Protein AF-A0A257W6X6-F1 (afdb_monomer)

Sequence (204 aa):
MTLDVINVPIEVETFIGLANNLVDVPLMMTFFILFATSARQKNWMKRLTLVYIVFEIVVLLIMQKLDRDTIAVTYGPGLAMVIFFGLTFFIHRIKIANTYHKAYGKAILISALVFAYGCFSFIYVIHFLLQIKAPEETFLIYNLVSILYNATLSIGIIIENKRIRKLEEVFTTRRELSEVFSEDRNGIKKAAPKKETAEYWRYN

Mean predicted aligned error: 10.52 Å

Nearest PDB structures (foldseek):
  8oyy-assembly2_B  TM=4.062E-01  e=6.653E+00  synthetic construct

Solvent-accessible surface area (backbone atoms only — not comparable to full-atom values): 11378 Å² total; per-residue (Å²): 143,73,74,85,82,60,91,69,57,68,70,55,55,52,49,52,56,46,53,51,60,67,45,49,49,50,50,49,46,52,55,50,45,79,73,44,88,44,73,68,51,33,55,49,43,52,49,50,34,51,54,48,54,52,49,48,53,50,51,54,66,71,62,74,54,98,44,72,65,52,51,50,67,51,46,49,62,42,52,52,49,53,47,55,52,31,50,56,50,32,57,56,36,44,51,46,23,68,76,66,75,42,64,55,20,61,30,44,35,36,49,30,47,40,52,40,52,49,52,50,47,51,50,46,43,42,49,70,73,66,57,54,89,53,65,70,64,52,52,51,52,51,51,53,46,48,53,55,30,53,53,44,34,53,53,15,50,53,49,36,50,57,51,50,52,55,49,51,52,52,52,51,53,52,49,54,51,52,51,56,56,51,50,52,57,52,49,54,63,69,68,52,74,83,83,87,76,87,76,84,82,84,81,132

Radius of gyration: 28.06 Å; Cα contacts (8 Å, |Δi|>4): 113; chains: 1; bounding box: 90×39×76 Å

Foldseek 3Di:
DPCPPDVDPPVVVLVVVVVCLLVVLLVLLQVLLVLDPDPVSNVVSVVVSVVLNVVLVVLCVVVVDSDPVSSLVNNVVSLVVSLVSLVVSLVVQVVCCVPVVDLVLSNLLSVLSNQLSVQVVVLSCVCPVVVDPPVVVSVVSNVVSVVVSVVSNVVSVVVVVVVVVVVVVVVVVVVVVVVVVVVVVVVVVVPPPDDPPPPDPPDD

Structure (mmCIF, N/CA/C/O backbone):
data_AF-A0A257W6X6-F1
#
_entry.id   AF-A0A257W6X6-F1
#
loop_
_atom_site.group_PDB
_atom_site.id
_atom_site.type_symbol
_atom_site.label_atom_id
_atom_site.label_alt_id
_atom_site.label_comp_id
_atom_site.label_asym_id
_atom_site.label_entity_id
_atom_site.label_seq_id
_atom_site.pdbx_PDB_ins_code
_atom_site.Cartn_x
_atom_site.Cartn_y
_atom_site.Cartn_z
_atom_site.occupancy
_atom_site.B_iso_or_equiv
_atom_site.auth_seq_id
_atom_site.auth_comp_id
_atom_site.auth_asym_id
_atom_site.auth_atom_id
_atom_site.pdbx_PDB_model_num
ATOM 1 N N . MET A 1 1 ? 21.441 16.959 -9.506 1.00 37.22 1 MET A N 1
ATOM 2 C CA . MET A 1 1 ? 22.753 17.340 -8.914 1.00 37.22 1 MET A CA 1
ATOM 3 C C . MET A 1 1 ? 22.960 16.804 -7.481 1.00 37.22 1 MET A C 1
ATOM 5 O O . MET A 1 1 ? 23.260 17.568 -6.575 1.00 37.22 1 MET A O 1
ATOM 9 N N . THR A 1 2 ? 22.850 15.492 -7.252 1.00 40.31 2 THR A N 1
ATOM 10 C CA . THR A 1 2 ? 23.273 14.834 -5.986 1.00 40.31 2 THR A CA 1
ATOM 11 C C . THR A 1 2 ? 24.061 13.539 -6.229 1.00 40.31 2 THR A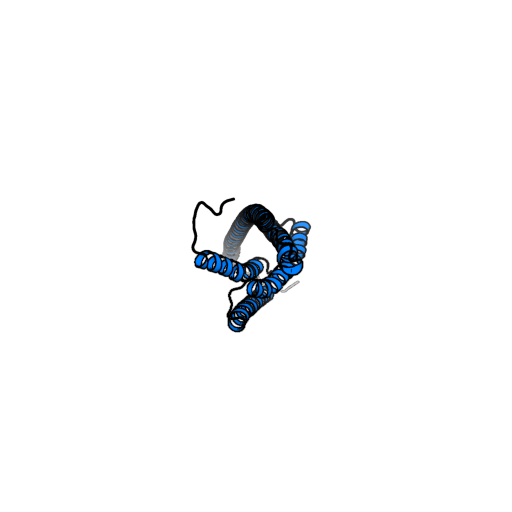 C 1
ATOM 13 O O . THR A 1 2 ? 24.396 12.840 -5.279 1.00 40.31 2 THR A O 1
ATOM 16 N N . LEU A 1 3 ? 24.389 13.231 -7.490 1.00 45.97 3 LEU A N 1
ATOM 17 C CA . LEU A 1 3 ? 25.060 11.988 -7.888 1.00 45.97 3 LEU A CA 1
ATOM 18 C C . LEU A 1 3 ? 26.573 11.964 -7.582 1.00 45.97 3 LEU A C 1
ATOM 20 O O . LEU A 1 3 ? 27.173 10.903 -7.664 1.00 45.97 3 LEU A O 1
ATOM 24 N N . ASP A 1 4 ? 27.179 13.083 -7.165 1.00 48.78 4 ASP A N 1
ATOM 25 C CA . ASP A 1 4 ? 28.643 13.177 -7.000 1.00 48.78 4 ASP A CA 1
ATOM 26 C C . ASP A 1 4 ? 29.160 12.982 -5.564 1.00 48.78 4 ASP A C 1
ATOM 28 O O . ASP A 1 4 ? 30.366 13.034 -5.336 1.00 48.78 4 ASP A O 1
ATOM 32 N N . VAL A 1 5 ? 28.294 12.763 -4.565 1.00 58.25 5 VAL A N 1
ATOM 33 C CA . VAL A 1 5 ? 28.755 12.663 -3.160 1.00 58.25 5 VAL A CA 1
ATOM 34 C C . VAL A 1 5 ? 29.020 11.216 -2.733 1.00 58.25 5 VAL A C 1
ATOM 36 O O . VAL A 1 5 ? 29.821 10.976 -1.832 1.00 58.25 5 VAL A O 1
ATOM 39 N N . ILE A 1 6 ? 28.390 10.233 -3.386 1.00 58.12 6 ILE A N 1
ATOM 40 C CA . ILE A 1 6 ? 28.571 8.810 -3.081 1.00 58.12 6 ILE A CA 1
ATOM 41 C C . ILE A 1 6 ? 28.554 8.036 -4.400 1.00 58.12 6 ILE A C 1
ATOM 43 O O . ILE A 1 6 ? 27.495 7.832 -4.986 1.00 58.12 6 ILE A O 1
ATOM 47 N N . ASN A 1 7 ? 29.726 7.600 -4.865 1.00 62.06 7 ASN A N 1
ATOM 48 C CA . ASN A 1 7 ? 29.837 6.719 -6.025 1.00 62.06 7 ASN A CA 1
ATOM 49 C C . ASN A 1 7 ? 29.394 5.305 -5.613 1.00 62.06 7 ASN A C 1
ATOM 51 O O . ASN A 1 7 ? 30.199 4.485 -5.167 1.00 62.06 7 ASN A O 1
ATOM 55 N N . VAL A 1 8 ? 28.085 5.064 -5.646 1.00 68.06 8 VAL A N 1
ATOM 56 C CA . VAL A 1 8 ? 27.497 3.756 -5.356 1.00 68.06 8 VAL A CA 1
ATOM 57 C C . VAL A 1 8 ? 27.698 2.868 -6.588 1.00 68.06 8 VAL A C 1
ATOM 59 O O . VAL A 1 8 ? 27.389 3.304 -7.696 1.00 68.06 8 VAL A O 1
ATOM 62 N N . PRO A 1 9 ? 28.202 1.629 -6.442 1.00 78.12 9 PRO A N 1
ATOM 63 C CA . PRO A 1 9 ? 28.303 0.710 -7.570 1.00 78.12 9 PRO A CA 1
ATOM 64 C C . PRO A 1 9 ? 26.940 0.534 -8.254 1.00 78.12 9 PRO A C 1
ATOM 66 O O . PRO A 1 9 ? 25.935 0.321 -7.575 1.00 78.12 9 PRO A O 1
ATOM 69 N N . ILE A 1 10 ? 26.910 0.564 -9.589 1.00 72.81 10 ILE A N 1
ATOM 70 C CA . ILE A 1 10 ? 25.683 0.436 -10.404 1.00 72.81 10 ILE A CA 1
ATOM 71 C C . ILE A 1 10 ? 24.881 -0.820 -10.020 1.00 72.81 10 ILE A C 1
ATOM 73 O O . ILE A 1 10 ? 23.653 -0.802 -9.982 1.00 72.81 10 ILE A O 1
ATOM 77 N N . GLU A 1 11 ? 25.571 -1.904 -9.660 1.00 75.25 11 GLU A N 1
ATOM 78 C CA . GLU A 1 11 ? 24.962 -3.149 -9.176 1.00 75.25 11 GLU A CA 1
ATOM 79 C C . GLU A 1 11 ? 24.120 -2.941 -7.906 1.00 75.25 11 GLU A C 1
ATOM 81 O O . GLU A 1 11 ? 23.022 -3.485 -7.787 1.00 75.25 11 GLU A O 1
ATOM 86 N N . VAL A 1 12 ? 24.603 -2.111 -6.978 1.00 76.25 12 VAL A N 1
ATOM 87 C CA . VAL A 1 12 ? 23.923 -1.797 -5.715 1.00 76.25 12 VAL A CA 1
ATOM 88 C C . VAL A 1 12 ? 22.712 -0.901 -5.964 1.00 76.25 12 VAL A C 1
ATOM 90 O O . VAL A 1 12 ? 21.647 -1.156 -5.404 1.00 76.25 12 VAL A O 1
ATOM 93 N N . GLU A 1 13 ? 22.834 0.105 -6.832 1.00 70.81 13 GLU A N 1
ATOM 94 C CA . GLU A 1 13 ? 21.707 0.966 -7.218 1.00 70.81 13 GLU A CA 1
ATOM 95 C C . GLU A 1 13 ? 20.586 0.152 -7.881 1.00 70.81 13 GLU A C 1
ATOM 97 O O . GLU A 1 13 ? 19.416 0.265 -7.507 1.00 70.81 13 GLU A O 1
ATOM 102 N N . THR A 1 14 ? 20.956 -0.743 -8.799 1.00 69.62 14 THR A N 1
ATOM 103 C CA . THR A 1 14 ? 20.008 -1.605 -9.516 1.00 69.62 14 THR A CA 1
ATOM 104 C C . THR A 1 14 ? 19.319 -2.584 -8.562 1.00 69.62 14 THR A C 1
ATOM 106 O O . THR A 1 14 ? 18.102 -2.770 -8.628 1.00 69.62 14 THR A O 1
ATOM 109 N N . PHE A 1 15 ? 20.068 -3.177 -7.626 1.00 77.19 15 PHE A N 1
ATOM 110 C CA . PHE A 1 15 ? 19.516 -4.092 -6.628 1.00 77.19 15 PHE A CA 1
ATOM 111 C C . PHE A 1 15 ? 18.556 -3.394 -5.655 1.00 77.19 15 PHE A C 1
ATOM 113 O O . PHE A 1 15 ? 17.460 -3.900 -5.412 1.00 77.19 15 PHE A O 1
ATOM 120 N N . ILE A 1 16 ? 18.923 -2.222 -5.123 1.00 77.00 16 ILE A N 1
ATOM 121 C CA . ILE A 1 16 ? 18.067 -1.448 -4.208 1.00 77.00 16 ILE A CA 1
ATOM 122 C C . ILE A 1 16 ? 16.801 -0.972 -4.926 1.00 77.00 16 ILE A C 1
ATOM 124 O O . ILE A 1 16 ? 15.702 -1.086 -4.378 1.00 77.00 16 ILE A O 1
ATOM 128 N N . GLY A 1 17 ? 16.934 -0.476 -6.159 1.00 71.25 17 GLY A N 1
ATOM 129 C CA . GLY A 1 17 ? 15.799 -0.073 -6.986 1.00 71.25 17 GLY A CA 1
ATOM 130 C C . GLY A 1 17 ? 14.830 -1.229 -7.238 1.00 71.25 17 GLY A C 1
ATOM 131 O O . GLY A 1 17 ? 13.617 -1.056 -7.115 1.00 71.25 17 GLY A O 1
ATOM 132 N N . LEU A 1 18 ? 15.348 -2.428 -7.519 1.00 70.75 18 LEU A N 1
ATOM 133 C CA . LEU A 1 18 ? 14.523 -3.624 -7.673 1.00 70.75 18 LEU A CA 1
ATOM 134 C C . LEU A 1 18 ? 13.828 -4.008 -6.368 1.00 70.75 18 LEU A C 1
ATOM 136 O O . LEU A 1 18 ? 12.614 -4.189 -6.362 1.00 70.75 18 LEU A O 1
ATOM 140 N N . ALA A 1 19 ? 14.588 -4.146 -5.281 1.00 77.94 19 ALA A N 1
ATOM 141 C CA . ALA A 1 19 ? 14.058 -4.588 -3.999 1.00 77.94 19 ALA A CA 1
ATOM 142 C C . ALA A 1 19 ? 12.927 -3.668 -3.526 1.00 77.94 19 ALA A C 1
ATOM 144 O O . ALA A 1 19 ? 11.884 -4.154 -3.096 1.00 77.94 19 ALA A O 1
ATOM 145 N N . ASN A 1 20 ? 13.092 -2.353 -3.689 1.00 82.19 20 ASN A N 1
ATOM 146 C CA . ASN A 1 20 ? 12.044 -1.392 -3.372 1.00 82.19 20 ASN A CA 1
ATOM 147 C C . ASN A 1 20 ? 10.796 -1.597 -4.237 1.00 82.19 20 ASN A C 1
ATOM 149 O O . ASN A 1 20 ? 9.706 -1.699 -3.688 1.00 82.19 20 ASN A O 1
ATOM 153 N N . ASN A 1 21 ? 10.936 -1.716 -5.560 1.00 79.69 21 ASN A N 1
ATOM 154 C CA . ASN A 1 21 ? 9.782 -1.884 -6.450 1.00 79.69 21 ASN A CA 1
ATOM 155 C C . ASN A 1 21 ? 9.049 -3.218 -6.238 1.00 79.69 21 ASN A C 1
ATOM 157 O O . ASN A 1 21 ? 7.821 -3.249 -6.266 1.00 79.69 21 ASN A O 1
ATOM 161 N N . LEU A 1 22 ? 9.796 -4.300 -6.001 1.00 82.19 22 LEU A N 1
ATOM 162 C CA . LEU A 1 22 ? 9.254 -5.641 -5.787 1.00 82.19 22 LEU A CA 1
ATOM 163 C C . LEU A 1 22 ? 8.537 -5.754 -4.438 1.00 82.19 22 LEU A C 1
ATOM 165 O O . LEU A 1 22 ? 7.544 -6.453 -4.309 1.00 82.19 22 LEU A O 1
ATOM 169 N N . VAL A 1 23 ? 9.031 -5.069 -3.405 1.00 88.56 23 VAL A N 1
ATOM 170 C CA . VAL A 1 23 ? 8.426 -5.124 -2.067 1.00 88.56 23 VAL A CA 1
ATOM 171 C C . VAL A 1 23 ? 7.276 -4.125 -1.912 1.00 88.56 23 VAL A C 1
ATOM 173 O O . VAL A 1 23 ? 6.360 -4.396 -1.134 1.00 88.56 23 VAL A O 1
ATOM 176 N N . ASP A 1 24 ? 7.270 -3.014 -2.654 1.00 87.75 24 ASP A N 1
ATOM 177 C CA . ASP A 1 24 ? 6.293 -1.928 -2.490 1.00 87.75 24 ASP A CA 1
ATOM 178 C C . ASP A 1 24 ? 4.838 -2.401 -2.643 1.00 87.75 24 ASP A C 1
ATOM 180 O O . ASP A 1 24 ? 4.014 -2.243 -1.734 1.00 87.75 24 ASP A O 1
ATOM 184 N N . VAL A 1 25 ? 4.512 -3.059 -3.759 1.00 89.94 25 VAL A N 1
ATOM 185 C CA . VAL A 1 25 ? 3.135 -3.502 -4.026 1.00 89.94 25 VAL A CA 1
ATOM 186 C C . VAL A 1 25 ? 2.669 -4.584 -3.036 1.00 89.94 25 VAL A C 1
ATOM 188 O O . VAL A 1 25 ? 1.581 -4.428 -2.464 1.00 89.94 25 VAL A O 1
ATOM 191 N N . PRO A 1 26 ? 3.436 -5.660 -2.755 1.00 91.94 26 PRO A N 1
ATOM 192 C CA . PRO A 1 26 ? 3.064 -6.633 -1.727 1.00 91.94 26 PRO A CA 1
ATOM 193 C C . PRO A 1 26 ? 2.885 -6.011 -0.340 1.00 91.94 26 PRO A C 1
ATOM 195 O O . PRO A 1 26 ? 1.953 -6.376 0.394 1.00 91.94 26 PRO A O 1
ATOM 198 N N . LEU A 1 27 ? 3.743 -5.052 0.020 1.00 92.06 27 LEU A N 1
ATOM 199 C CA . LEU A 1 27 ? 3.651 -4.331 1.282 1.00 92.06 27 LEU A CA 1
ATOM 200 C C . LEU A 1 27 ? 2.347 -3.531 1.349 1.00 92.06 27 LEU A C 1
ATOM 202 O O . LEU A 1 27 ? 1.638 -3.621 2.355 1.00 92.06 27 LEU A O 1
ATOM 206 N N . MET A 1 28 ? 1.953 -2.847 0.272 1.00 91.81 28 MET A N 1
ATOM 207 C CA . MET A 1 28 ? 0.679 -2.127 0.246 1.00 91.81 28 MET A CA 1
ATOM 208 C C . MET A 1 28 ? -0.547 -3.010 0.251 1.00 91.81 28 MET A C 1
ATOM 210 O O . MET A 1 28 ? -1.508 -2.739 0.975 1.00 91.81 28 MET A O 1
ATOM 214 N N . MET A 1 29 ? -0.520 -4.100 -0.502 1.00 91.19 29 MET A N 1
ATOM 215 C CA . MET A 1 29 ? -1.601 -5.078 -0.476 1.00 91.19 29 MET A CA 1
ATOM 216 C C . MET A 1 29 ? -1.781 -5.651 0.936 1.00 91.19 29 MET A C 1
ATOM 218 O O . MET A 1 29 ? -2.908 -5.842 1.401 1.00 91.19 29 MET A O 1
ATOM 222 N N . THR A 1 30 ? -0.677 -5.844 1.662 1.00 91.75 30 THR A N 1
ATOM 223 C CA . THR A 1 30 ? -0.696 -6.224 3.079 1.00 91.75 30 THR A CA 1
ATOM 224 C C . THR A 1 30 ? -1.240 -5.100 3.959 1.00 91.75 30 THR A C 1
ATOM 226 O O . THR A 1 30 ? -2.085 -5.352 4.822 1.00 91.75 30 THR A O 1
ATOM 229 N N . PHE A 1 31 ? -0.840 -3.852 3.722 1.00 91.50 31 PHE A N 1
ATOM 230 C CA . PHE A 1 31 ? -1.356 -2.692 4.445 1.00 91.50 31 PHE A CA 1
ATOM 231 C C . PHE A 1 31 ? -2.878 -2.546 4.281 1.00 91.50 31 PHE A C 1
ATOM 233 O O . PHE A 1 31 ? -3.583 -2.249 5.251 1.00 91.50 31 PHE A O 1
ATOM 240 N N . PHE A 1 32 ? -3.434 -2.880 3.110 1.00 91.38 32 PHE A N 1
ATOM 241 C CA . PHE A 1 32 ? -4.881 -2.853 2.893 1.00 91.38 32 PHE A CA 1
ATOM 242 C C . PHE A 1 32 ? -5.678 -3.806 3.795 1.00 91.38 32 PHE A C 1
ATOM 244 O O . PHE A 1 32 ? -6.851 -3.553 4.094 1.00 91.38 32 PHE A O 1
ATOM 251 N N . ILE A 1 33 ? -5.048 -4.859 4.322 1.00 91.12 33 ILE A N 1
ATOM 252 C CA . ILE A 1 33 ? -5.672 -5.785 5.278 1.00 91.12 33 ILE A CA 1
ATOM 253 C C . ILE A 1 33 ? -6.118 -5.044 6.554 1.00 91.12 33 ILE A C 1
ATOM 255 O O . ILE A 1 33 ? -7.130 -5.422 7.155 1.00 91.12 33 ILE A O 1
ATOM 259 N N . LEU A 1 34 ? -5.449 -3.948 6.941 1.00 86.38 34 LEU A N 1
ATOM 260 C CA . LEU A 1 34 ? -5.837 -3.105 8.084 1.00 86.38 34 LEU A CA 1
ATOM 261 C C . LEU A 1 34 ? -7.214 -2.441 7.899 1.00 86.38 34 LEU A C 1
ATOM 263 O O . LEU A 1 34 ? -7.902 -2.116 8.882 1.00 86.38 34 LEU A O 1
ATOM 267 N N . PHE A 1 35 ? -7.651 -2.270 6.650 1.00 87.31 35 PHE A N 1
ATOM 268 C CA . PHE A 1 35 ? -8.943 -1.683 6.298 1.00 87.31 35 PHE A CA 1
ATOM 269 C C . PHE A 1 35 ? -10.024 -2.722 6.010 1.00 87.31 35 PHE A C 1
ATOM 271 O O . PHE A 1 35 ? -11.183 -2.335 5.855 1.00 87.31 35 PHE A O 1
ATOM 278 N N . ALA A 1 36 ? -9.716 -4.016 6.012 1.00 86.19 36 ALA A N 1
ATOM 279 C CA . ALA A 1 36 ? -10.730 -5.052 5.859 1.00 86.19 36 ALA A CA 1
ATOM 280 C C . ALA A 1 36 ? -11.655 -5.112 7.092 1.00 86.19 36 ALA A C 1
ATOM 282 O O . ALA A 1 36 ? -11.198 -5.106 8.240 1.00 86.19 36 ALA A O 1
ATOM 283 N N . THR A 1 37 ? -12.971 -5.162 6.865 1.00 82.62 37 THR A N 1
ATOM 284 C CA . THR A 1 37 ? -13.991 -5.181 7.934 1.00 82.62 37 THR A CA 1
ATOM 285 C C . THR A 1 37 ? -14.364 -6.591 8.381 1.00 82.62 37 THR A C 1
ATOM 287 O O . THR A 1 37 ? -14.792 -6.768 9.517 1.00 82.62 37 THR A O 1
ATOM 290 N N . SER A 1 38 ? -14.174 -7.600 7.526 1.00 88.06 38 SER A N 1
ATOM 291 C CA . SER A 1 38 ? -14.557 -8.991 7.795 1.00 88.06 38 SER A CA 1
ATOM 292 C C . SER A 1 38 ? -13.377 -9.961 7.682 1.00 88.06 38 SER A C 1
ATOM 294 O O . SER A 1 38 ? -12.422 -9.727 6.937 1.00 88.06 38 SER A O 1
ATOM 296 N N . ALA A 1 39 ? -13.456 -11.094 8.389 1.00 89.00 39 ALA A N 1
ATOM 297 C CA . ALA A 1 39 ? -12.460 -12.166 8.295 1.00 89.00 39 ALA A CA 1
ATOM 298 C C . ALA A 1 39 ? -12.361 -12.737 6.868 1.00 89.00 39 ALA A C 1
ATOM 300 O O . ALA A 1 39 ? -11.264 -12.992 6.371 1.00 89.00 39 ALA A O 1
ATOM 301 N N . ARG A 1 40 ? -13.502 -12.850 6.170 1.00 90.88 40 ARG A N 1
ATOM 302 C CA . ARG A 1 40 ? -13.555 -13.264 4.762 1.00 90.88 40 ARG A CA 1
ATOM 303 C C . ARG A 1 40 ? -12.763 -12.314 3.866 1.00 90.88 40 ARG A C 1
ATOM 305 O O . ARG A 1 40 ? -11.955 -12.778 3.068 1.00 90.88 40 ARG A O 1
ATOM 312 N N . GLN A 1 41 ? -12.959 -11.004 4.021 1.00 89.19 41 GLN A N 1
ATOM 313 C CA . GLN A 1 41 ? -12.235 -9.997 3.245 1.00 89.19 41 GLN A CA 1
ATOM 314 C C . GLN A 1 41 ? -10.735 -10.010 3.558 1.00 89.19 41 GLN A C 1
ATOM 316 O O . GLN A 1 41 ? -9.931 -9.963 2.635 1.00 89.19 41 GLN A O 1
ATOM 321 N N . LYS A 1 42 ? -10.344 -10.165 4.831 1.00 92.12 42 LYS A N 1
ATOM 322 C CA . LYS A 1 42 ? -8.931 -10.321 5.222 1.00 92.12 42 LYS A CA 1
ATOM 323 C C . LYS A 1 42 ? -8.279 -11.523 4.540 1.00 92.12 42 LYS A C 1
ATOM 325 O O . LYS A 1 42 ? -7.212 -11.387 3.954 1.00 92.12 42 LYS A O 1
ATOM 330 N N . ASN A 1 43 ? -8.923 -12.688 4.587 1.00 92.50 43 ASN A N 1
ATOM 331 C CA . ASN A 1 43 ? -8.391 -13.910 3.979 1.00 92.50 43 ASN A CA 1
ATOM 332 C C . ASN A 1 43 ? -8.363 -13.836 2.449 1.00 92.50 43 ASN A C 1
ATOM 334 O O . ASN A 1 43 ? -7.489 -14.419 1.813 1.00 92.50 43 ASN A O 1
ATOM 338 N N . TRP A 1 44 ? -9.314 -13.129 1.844 1.00 92.50 44 TRP A N 1
ATOM 339 C CA . TRP A 1 44 ? -9.299 -12.873 0.411 1.00 92.50 44 TRP A CA 1
ATOM 340 C C . TRP A 1 44 ? -8.145 -11.945 0.007 1.00 92.50 44 TRP A C 1
ATOM 342 O O . TRP A 1 44 ? -7.381 -12.317 -0.875 1.00 92.50 44 TRP A O 1
ATOM 352 N N . MET A 1 45 ? -7.933 -10.833 0.721 1.00 92.94 45 MET A N 1
ATOM 353 C CA . MET A 1 45 ? -6.788 -9.939 0.495 1.00 92.94 45 MET A CA 1
ATOM 354 C C . MET A 1 45 ? -5.448 -10.664 0.667 1.00 92.94 45 MET A C 1
ATOM 356 O O . MET A 1 45 ? -4.595 -10.553 -0.199 1.00 92.94 45 MET A O 1
ATOM 360 N N . LYS A 1 46 ? -5.284 -11.487 1.715 1.00 94.06 46 LYS A N 1
ATOM 361 C CA . LYS A 1 46 ? -4.068 -12.303 1.908 1.00 94.06 46 LYS A CA 1
ATOM 362 C C . LYS A 1 46 ? -3.778 -13.222 0.721 1.00 94.06 46 LYS A C 1
ATOM 364 O O . LYS A 1 46 ? -2.631 -13.341 0.305 1.00 94.06 46 LYS A O 1
ATOM 369 N N . ARG A 1 47 ? -4.814 -13.877 0.183 1.00 94.25 47 ARG A N 1
ATOM 370 C CA . ARG A 1 47 ? -4.673 -14.736 -1.000 1.00 94.25 47 ARG A CA 1
ATOM 371 C C . ARG A 1 47 ? -4.298 -13.927 -2.235 1.00 94.25 47 ARG A C 1
ATOM 373 O O . ARG A 1 47 ? -3.434 -14.373 -2.973 1.00 94.25 47 ARG A O 1
ATOM 380 N N . LEU A 1 48 ? -4.891 -12.749 -2.430 1.00 93.44 48 LEU A N 1
ATOM 381 C CA . LEU A 1 48 ? -4.511 -11.855 -3.525 1.00 93.44 48 LEU A CA 1
ATOM 382 C C . LEU A 1 48 ? -3.056 -11.401 -3.420 1.00 93.44 48 LEU A C 1
ATOM 384 O O . LEU A 1 48 ? -2.338 -11.489 -4.408 1.00 93.44 48 LEU A O 1
ATOM 388 N N . THR A 1 49 ? -2.603 -10.986 -2.234 1.00 93.88 49 THR A N 1
ATOM 389 C CA . THR A 1 49 ? -1.196 -10.632 -2.004 1.00 93.88 49 THR A CA 1
ATOM 390 C C . THR A 1 49 ? -0.274 -11.798 -2.354 1.00 93.88 49 THR A C 1
ATOM 392 O O . THR A 1 49 ? 0.715 -11.605 -3.048 1.00 93.88 49 THR A O 1
ATOM 395 N N . LEU A 1 50 ? -0.612 -13.019 -1.926 1.00 94.88 50 LEU A N 1
ATOM 396 C CA . LEU A 1 50 ? 0.190 -14.206 -2.223 1.00 94.88 50 LEU A CA 1
ATOM 397 C C . LEU A 1 50 ? 0.224 -14.523 -3.722 1.00 94.88 50 LEU A C 1
ATOM 399 O O . LEU A 1 50 ? 1.294 -14.790 -4.258 1.00 94.88 50 LEU A O 1
ATOM 403 N N . VAL A 1 51 ? -0.923 -14.469 -4.404 1.00 95.00 51 VAL A N 1
ATOM 404 C CA . VAL A 1 51 ? -1.002 -14.664 -5.861 1.00 95.00 51 VAL A CA 1
ATOM 405 C C . VAL A 1 51 ? -0.153 -13.627 -6.590 1.00 95.00 51 VAL A C 1
ATOM 407 O O . VAL A 1 51 ? 0.542 -13.976 -7.539 1.00 95.00 51 VAL A O 1
ATOM 410 N N . TYR A 1 52 ? -0.169 -12.378 -6.127 1.00 93.88 52 TYR A N 1
ATOM 411 C CA . TYR A 1 52 ? 0.637 -11.320 -6.714 1.00 93.88 52 TYR A CA 1
ATOM 412 C C . TYR A 1 52 ? 2.141 -11.551 -6.516 1.00 93.88 52 TYR A C 1
ATOM 414 O O . TYR A 1 52 ? 2.879 -11.505 -7.488 1.00 93.88 52 TYR A O 1
ATOM 422 N N . ILE A 1 53 ? 2.589 -11.917 -5.310 1.00 93.69 53 ILE A N 1
ATOM 423 C CA . ILE A 1 53 ? 4.000 -12.269 -5.059 1.00 93.69 53 ILE A CA 1
ATOM 424 C C . ILE A 1 53 ? 4.453 -13.415 -5.978 1.00 93.69 53 ILE A C 1
ATOM 426 O O . ILE A 1 53 ? 5.535 -13.365 -6.558 1.00 93.69 53 ILE A O 1
ATOM 430 N N . VAL A 1 54 ? 3.620 -14.450 -6.142 1.00 94.19 54 VAL A N 1
ATOM 431 C CA . VAL A 1 54 ? 3.920 -15.560 -7.061 1.00 94.19 54 VAL A CA 1
ATOM 432 C C . VAL A 1 54 ? 4.018 -15.064 -8.504 1.00 94.19 54 VAL A C 1
ATOM 434 O O . VAL A 1 54 ? 4.929 -15.472 -9.219 1.00 94.19 54 VAL A O 1
ATOM 437 N N . PHE A 1 55 ? 3.121 -14.170 -8.928 1.00 93.38 55 PHE A N 1
ATOM 438 C CA . PHE A 1 55 ? 3.185 -13.539 -10.244 1.00 93.38 55 PHE A CA 1
ATOM 439 C C . PHE A 1 55 ? 4.512 -12.796 -10.459 1.00 93.38 55 PHE A C 1
ATOM 441 O O . PHE A 1 55 ? 5.155 -13.022 -11.482 1.00 93.38 55 PHE A O 1
ATOM 448 N N . GLU A 1 56 ? 4.969 -11.988 -9.498 1.00 90.44 56 GLU A N 1
ATOM 449 C CA . GLU A 1 56 ? 6.238 -11.261 -9.633 1.00 90.44 56 GLU A CA 1
ATOM 450 C C . GLU A 1 56 ? 7.433 -12.216 -9.762 1.00 90.44 56 GLU A C 1
ATOM 452 O O . GLU A 1 56 ? 8.278 -12.042 -10.639 1.00 90.44 56 GLU A O 1
ATOM 457 N N . ILE A 1 57 ? 7.473 -13.278 -8.949 1.00 90.12 57 ILE A N 1
ATOM 458 C CA . ILE A 1 57 ? 8.522 -14.306 -9.028 1.00 90.12 57 ILE A CA 1
ATOM 459 C C . ILE A 1 57 ? 8.521 -14.975 -10.408 1.00 90.12 57 ILE A C 1
ATOM 461 O O . ILE A 1 57 ? 9.580 -15.157 -11.005 1.00 90.12 57 ILE A O 1
ATOM 465 N N . VAL A 1 58 ? 7.347 -15.324 -10.940 1.00 91.88 58 VAL A N 1
ATOM 466 C CA . VAL A 1 58 ? 7.225 -15.947 -12.266 1.00 91.88 58 VAL A CA 1
ATOM 467 C C . VAL A 1 58 ? 7.730 -15.011 -13.367 1.00 91.88 58 VAL A C 1
ATOM 469 O O . VAL A 1 58 ? 8.476 -15.458 -14.237 1.00 91.88 58 VAL A O 1
ATOM 472 N N . VAL A 1 59 ? 7.389 -13.720 -13.321 1.00 89.69 59 VAL A N 1
ATOM 473 C CA . VAL A 1 59 ? 7.873 -12.731 -14.300 1.00 89.69 59 VAL A CA 1
ATOM 474 C C . VAL A 1 59 ? 9.397 -12.602 -14.243 1.00 89.69 59 VAL A C 1
ATOM 476 O O . VAL A 1 59 ? 10.048 -12.646 -15.289 1.00 89.69 59 VAL A O 1
ATOM 479 N N . LEU A 1 60 ? 9.980 -12.529 -13.043 1.00 86.62 60 LEU A N 1
ATOM 480 C CA . LEU A 1 60 ? 11.435 -12.468 -12.866 1.00 86.62 60 LEU A CA 1
ATOM 481 C C . LEU A 1 60 ? 12.143 -13.713 -13.424 1.00 86.62 60 LEU A C 1
ATOM 483 O O . LEU A 1 60 ? 13.175 -13.588 -14.086 1.00 86.62 60 LEU A O 1
ATOM 487 N N . LEU A 1 61 ? 11.576 -14.904 -13.210 1.00 87.56 61 LEU A N 1
ATOM 488 C CA . LEU A 1 61 ? 12.128 -16.161 -13.725 1.00 87.56 61 LEU A CA 1
ATOM 489 C C . LEU A 1 61 ? 12.050 -16.266 -15.255 1.00 87.56 61 LEU A C 1
ATOM 491 O O . LEU A 1 61 ? 12.959 -16.823 -15.869 1.00 87.56 61 LEU A O 1
ATOM 495 N N . ILE A 1 62 ? 10.983 -15.744 -15.870 1.00 88.56 62 ILE A N 1
ATOM 496 C CA . ILE A 1 62 ? 10.786 -15.792 -17.327 1.00 88.56 62 ILE A CA 1
ATOM 497 C C . ILE A 1 62 ? 11.673 -14.774 -18.038 1.00 88.56 62 ILE A C 1
ATOM 499 O O . ILE A 1 62 ? 12.308 -15.110 -19.035 1.00 88.56 62 ILE A O 1
ATOM 503 N N . MET A 1 63 ? 11.710 -13.527 -17.562 1.00 83.25 63 MET A N 1
ATOM 504 C CA . MET A 1 63 ? 12.402 -12.465 -18.294 1.00 83.25 63 MET A CA 1
ATOM 505 C C . MET A 1 63 ? 13.924 -12.549 -18.155 1.00 83.25 63 MET A C 1
ATOM 507 O O . MET A 1 63 ? 14.619 -12.029 -19.024 1.00 83.25 63 MET A O 1
ATOM 511 N N . GLN A 1 64 ? 14.445 -13.203 -17.101 1.00 75.44 64 GLN A N 1
ATOM 512 C CA . GLN A 1 64 ? 15.879 -13.449 -16.828 1.00 75.44 64 GLN A CA 1
ATOM 513 C C . GLN A 1 64 ? 16.791 -12.208 -16.889 1.00 75.44 64 GLN A C 1
ATOM 515 O O . GLN A 1 64 ? 18.013 -12.312 -16.791 1.00 75.44 64 GLN A O 1
ATOM 520 N N . LYS A 1 65 ? 16.201 -11.023 -17.041 1.00 70.94 65 LYS A N 1
ATOM 521 C CA . LYS A 1 65 ? 16.856 -9.734 -17.180 1.00 70.94 65 LYS A CA 1
ATOM 522 C C . LYS A 1 65 ? 16.226 -8.767 -16.206 1.00 70.94 65 LYS A C 1
ATOM 524 O O . LYS A 1 65 ? 15.003 -8.632 -16.123 1.00 70.94 65 LYS A O 1
ATOM 529 N N . LEU A 1 66 ? 17.101 -8.082 -15.492 1.00 67.69 66 LEU A N 1
ATOM 530 C CA . LEU A 1 66 ? 16.746 -7.066 -14.525 1.00 67.69 66 LEU A CA 1
ATOM 531 C C . LEU A 1 66 ? 16.783 -5.696 -15.208 1.00 67.69 66 LEU A C 1
ATOM 533 O O . LEU A 1 66 ? 17.690 -4.903 -14.989 1.00 67.69 66 LEU A O 1
ATOM 537 N N . ASP A 1 67 ? 15.833 -5.476 -16.117 1.00 73.81 67 ASP A N 1
ATOM 538 C CA . ASP A 1 67 ? 15.784 -4.280 -16.959 1.00 73.81 67 ASP A CA 1
ATOM 539 C C . ASP A 1 67 ? 14.499 -3.472 -16.714 1.00 73.81 67 ASP A C 1
ATOM 541 O O . ASP A 1 67 ? 13.546 -3.934 -16.071 1.00 73.81 67 ASP A O 1
ATOM 545 N N . ARG A 1 68 ? 14.463 -2.252 -17.250 1.00 72.56 68 ARG A N 1
ATOM 546 C CA . ARG A 1 68 ? 13.345 -1.305 -17.165 1.00 72.56 68 ARG A CA 1
ATOM 547 C C . ARG A 1 68 ? 12.020 -1.923 -17.613 1.00 72.56 68 ARG A C 1
ATOM 549 O O . ARG A 1 68 ? 10.988 -1.637 -17.009 1.00 72.56 68 ARG A O 1
ATOM 556 N N . ASP A 1 69 ? 12.057 -2.793 -18.617 1.00 79.19 69 ASP A N 1
ATOM 557 C CA . ASP A 1 69 ? 10.872 -3.469 -19.151 1.00 79.19 69 ASP A CA 1
ATOM 558 C C . ASP A 1 69 ? 10.289 -4.477 -18.151 1.00 79.19 69 ASP A C 1
ATOM 560 O O . ASP A 1 69 ? 9.076 -4.513 -17.943 1.00 79.19 69 ASP A O 1
ATOM 564 N N . THR A 1 70 ? 11.141 -5.232 -17.452 1.00 81.5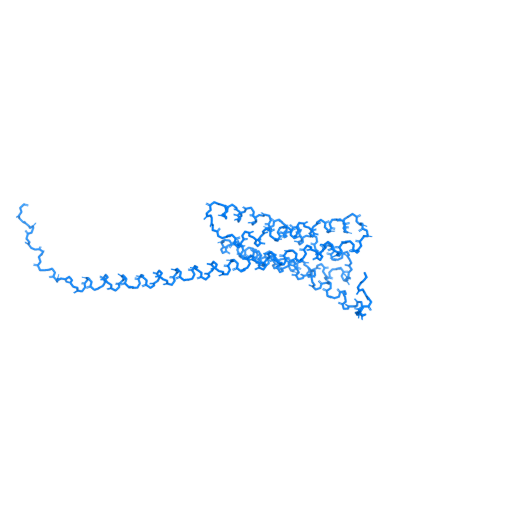6 70 THR A N 1
ATOM 565 C CA . THR A 1 70 ? 10.722 -6.178 -16.406 1.00 81.56 70 THR A CA 1
ATOM 566 C C . THR A 1 70 ? 10.056 -5.445 -15.241 1.00 81.56 70 THR A C 1
ATOM 568 O O . THR A 1 70 ? 9.012 -5.875 -14.740 1.00 81.56 70 THR A O 1
ATOM 571 N N . ILE A 1 71 ? 10.614 -4.296 -14.840 1.00 78.81 71 ILE A N 1
ATOM 572 C CA . ILE A 1 71 ? 10.018 -3.426 -13.816 1.00 78.81 71 ILE A CA 1
ATOM 573 C C . ILE A 1 71 ? 8.666 -2.890 -14.296 1.00 78.81 71 ILE A C 1
ATOM 575 O O . ILE A 1 71 ? 7.693 -2.947 -13.549 1.00 78.81 71 ILE A O 1
ATOM 579 N N . ALA A 1 72 ? 8.567 -2.424 -15.543 1.00 83.25 72 ALA A N 1
ATOM 580 C CA . ALA A 1 72 ? 7.323 -1.890 -16.092 1.00 83.25 72 ALA A CA 1
ATOM 581 C C . ALA A 1 72 ? 6.195 -2.935 -16.112 1.00 83.25 72 ALA A C 1
ATOM 583 O O . ALA A 1 72 ? 5.070 -2.628 -15.705 1.00 83.25 72 ALA A O 1
ATOM 584 N N . VAL A 1 73 ? 6.507 -4.162 -16.546 1.00 86.62 73 VAL A N 1
ATOM 585 C CA . VAL A 1 73 ? 5.573 -5.298 -16.640 1.00 86.62 73 VAL A CA 1
ATOM 586 C C . VAL A 1 73 ? 5.095 -5.754 -15.264 1.00 86.62 73 VAL A C 1
ATOM 588 O O . VAL A 1 73 ? 3.936 -6.133 -15.114 1.00 86.62 73 VAL A O 1
ATOM 591 N N . THR A 1 74 ? 5.966 -5.700 -14.258 1.00 86.69 74 THR A N 1
ATOM 592 C CA . THR A 1 74 ? 5.645 -6.139 -12.895 1.00 86.69 74 THR A CA 1
ATOM 593 C C . THR A 1 74 ? 4.873 -5.055 -12.140 1.00 86.69 74 THR A C 1
ATOM 595 O O . THR A 1 74 ? 3.793 -5.307 -11.607 1.00 86.69 74 THR A O 1
ATOM 598 N N . TYR A 1 75 ? 5.377 -3.818 -12.165 1.00 86.62 75 TYR A N 1
ATOM 599 C CA . TYR A 1 75 ? 4.833 -2.701 -11.394 1.00 86.62 75 TYR A CA 1
ATOM 600 C C . TYR A 1 75 ? 3.475 -2.219 -11.917 1.00 86.62 75 TYR A C 1
ATOM 602 O O . TYR A 1 75 ? 2.616 -1.850 -11.124 1.00 86.62 75 TYR A O 1
ATOM 610 N N . GLY A 1 76 ? 3.235 -2.256 -13.233 1.00 88.50 76 GLY A N 1
ATOM 611 C CA . GLY A 1 76 ? 1.987 -1.772 -13.839 1.00 88.50 76 GLY A CA 1
ATOM 612 C C . GLY A 1 76 ? 0.719 -2.456 -13.299 1.00 88.50 76 GLY A C 1
ATOM 613 O O . GLY A 1 76 ? -0.161 -1.774 -12.764 1.00 88.50 76 GLY A O 1
ATOM 614 N N . PRO A 1 77 ? 0.603 -3.795 -13.387 1.00 91.44 77 PRO A N 1
ATOM 615 C CA . PRO A 1 77 ? -0.518 -4.538 -12.812 1.00 91.44 77 PRO A CA 1
ATOM 616 C C . PRO A 1 77 ? -0.648 -4.344 -11.297 1.00 91.44 77 PRO A C 1
ATOM 618 O O . PRO A 1 77 ? -1.761 -4.195 -10.785 1.00 91.44 77 PRO A O 1
ATOM 621 N N . GLY A 1 78 ? 0.479 -4.314 -10.581 1.00 91.44 78 GLY A N 1
ATOM 622 C CA . GLY A 1 78 ? 0.512 -4.073 -9.142 1.00 91.44 78 GLY A CA 1
ATOM 623 C C . GLY A 1 78 ? -0.074 -2.718 -8.757 1.00 91.44 78 GLY A C 1
ATOM 624 O O . GLY A 1 78 ? -0.973 -2.631 -7.918 1.00 91.44 78 GLY A O 1
ATOM 625 N N . LEU A 1 79 ? 0.361 -1.669 -9.447 1.00 91.88 79 LEU A N 1
ATOM 626 C CA . LEU A 1 79 ? -0.111 -0.301 -9.284 1.00 91.88 79 LEU A CA 1
ATOM 627 C C . LEU A 1 79 ? -1.616 -0.177 -9.564 1.00 91.88 79 LEU A C 1
ATOM 629 O O . LEU A 1 79 ? -2.351 0.431 -8.781 1.00 91.88 79 LEU A O 1
ATOM 633 N N . ALA A 1 80 ? -2.096 -0.820 -10.633 1.00 92.38 80 ALA A N 1
ATOM 634 C CA . ALA A 1 80 ? -3.517 -0.862 -10.966 1.00 92.38 80 ALA A CA 1
ATOM 635 C C . ALA A 1 80 ? -4.350 -1.524 -9.854 1.00 92.38 80 ALA A C 1
ATOM 637 O O . ALA A 1 80 ? -5.405 -1.006 -9.476 1.00 92.38 80 ALA A O 1
ATOM 638 N N . MET A 1 81 ? -3.866 -2.630 -9.279 1.00 92.69 81 MET A N 1
ATOM 639 C CA . MET A 1 81 ? -4.516 -3.270 -8.133 1.00 92.69 81 MET A CA 1
ATOM 640 C C . MET A 1 81 ? -4.529 -2.366 -6.902 1.00 92.69 81 MET A C 1
ATOM 642 O O . MET A 1 81 ? -5.575 -2.239 -6.258 1.00 92.69 81 MET A O 1
ATOM 646 N N . VAL A 1 82 ? -3.408 -1.709 -6.587 1.00 94.12 82 VAL A N 1
ATOM 647 C CA . VAL A 1 82 ? -3.319 -0.818 -5.424 1.00 94.12 82 VAL A CA 1
ATOM 648 C C . VAL A 1 82 ? -4.300 0.342 -5.548 1.00 94.12 82 VAL A C 1
ATOM 650 O O . VAL A 1 82 ? -5.021 0.627 -4.592 1.00 94.12 82 VAL A O 1
ATOM 653 N N . ILE A 1 83 ? -4.412 0.961 -6.726 1.00 94.44 83 ILE A N 1
ATOM 654 C CA . ILE A 1 83 ? -5.412 2.004 -6.980 1.00 94.44 83 ILE A CA 1
ATOM 655 C C . ILE A 1 83 ? -6.832 1.462 -6.849 1.00 94.44 83 ILE A C 1
ATOM 657 O O . ILE A 1 83 ? -7.656 2.071 -6.165 1.00 94.44 83 ILE A O 1
ATOM 661 N N . PHE A 1 84 ? -7.135 0.331 -7.485 1.00 94.44 84 PHE A N 1
ATOM 662 C CA . PHE A 1 84 ? -8.486 -0.225 -7.489 1.00 94.44 84 PHE A CA 1
ATOM 663 C C . PHE A 1 84 ? -8.981 -0.524 -6.067 1.00 94.44 84 PHE A C 1
ATOM 665 O O . PHE A 1 84 ? -10.073 -0.099 -5.662 1.00 94.44 84 PHE A O 1
ATOM 672 N N . PHE A 1 85 ? -8.158 -1.207 -5.269 1.00 93.44 85 PHE A N 1
ATOM 673 C CA . PHE A 1 85 ? -8.479 -1.485 -3.872 1.00 93.44 85 PHE A CA 1
ATOM 674 C C . PHE A 1 85 ? -8.451 -0.223 -3.019 1.00 93.44 85 PHE A C 1
ATOM 676 O O . PHE A 1 85 ? -9.362 -0.027 -2.211 1.00 93.44 85 PHE A O 1
ATOM 683 N N . GLY A 1 86 ? -7.469 0.652 -3.233 1.00 93.88 86 GLY A N 1
ATOM 684 C CA . GLY A 1 86 ? -7.341 1.935 -2.555 1.00 93.88 86 GLY A CA 1
ATOM 685 C C . GLY A 1 86 ? -8.613 2.769 -2.671 1.00 93.88 86 GLY A C 1
ATOM 686 O O . GLY A 1 86 ? -9.189 3.143 -1.651 1.00 93.88 86 GLY A O 1
ATOM 687 N N . LEU A 1 87 ? -9.114 2.976 -3.891 1.00 95.00 87 LEU A N 1
ATOM 688 C CA . LEU A 1 87 ? -10.350 3.717 -4.162 1.00 95.00 87 LEU A CA 1
ATOM 689 C C . LEU A 1 87 ? -11.575 3.051 -3.530 1.00 95.00 87 LEU A C 1
ATOM 691 O O . LEU A 1 87 ? -12.391 3.719 -2.892 1.00 95.00 87 LEU A O 1
ATOM 695 N N . THR A 1 88 ? -11.688 1.727 -3.650 1.00 93.12 88 THR A N 1
ATOM 696 C CA . THR A 1 88 ? -12.811 0.974 -3.073 1.00 93.12 88 THR A CA 1
ATOM 697 C C . THR A 1 88 ? -12.859 1.128 -1.549 1.00 93.12 88 THR A C 1
ATOM 699 O O . THR A 1 88 ? -13.911 1.420 -0.968 1.00 93.12 88 THR A O 1
ATOM 702 N N . PHE A 1 89 ? -11.714 0.977 -0.880 1.00 92.88 89 PHE A N 1
ATOM 703 C CA . PHE A 1 89 ? -11.609 1.176 0.563 1.00 92.88 89 PHE A CA 1
ATOM 704 C C . PHE A 1 89 ? -11.805 2.637 0.957 1.00 92.88 89 PHE A C 1
ATOM 706 O O . PHE A 1 89 ? -12.462 2.900 1.964 1.00 92.88 89 PHE A O 1
ATOM 713 N N . PHE A 1 90 ? -11.287 3.577 0.173 1.00 93.94 90 PHE A N 1
ATOM 714 C CA . PHE A 1 90 ? -11.416 5.010 0.406 1.00 93.94 90 PHE A CA 1
ATOM 715 C C . PHE A 1 90 ? -12.879 5.442 0.443 1.00 93.94 90 PHE A C 1
ATOM 717 O O . PHE A 1 90 ? -13.320 6.002 1.448 1.00 93.94 90 PHE A O 1
ATOM 724 N N . ILE A 1 91 ? -13.664 5.085 -0.578 1.00 92.69 91 ILE A N 1
ATOM 725 C CA . ILE A 1 91 ? -15.097 5.407 -0.651 1.00 92.69 91 ILE A CA 1
ATOM 726 C C . ILE A 1 91 ? -15.830 4.844 0.571 1.00 92.69 91 ILE A C 1
ATOM 728 O O . ILE A 1 91 ? -16.580 5.553 1.248 1.00 92.69 91 ILE A O 1
ATOM 732 N N . HIS A 1 92 ? -15.581 3.574 0.897 1.00 90.75 92 HIS A N 1
ATOM 733 C CA . HIS A 1 92 ? -16.216 2.926 2.039 1.00 90.75 92 HIS A CA 1
ATOM 734 C C . HIS A 1 92 ? -15.848 3.599 3.372 1.00 90.75 92 HIS A C 1
ATOM 736 O O . HIS A 1 92 ? -16.709 3.818 4.228 1.00 90.75 92 HIS A O 1
ATOM 742 N N . ARG A 1 93 ? -14.572 3.948 3.564 1.00 89.56 93 ARG A N 1
ATOM 743 C CA . ARG A 1 93 ? -14.065 4.513 4.820 1.00 89.56 93 ARG A CA 1
ATOM 744 C C . ARG A 1 93 ? -14.435 5.974 5.008 1.00 89.56 93 ARG A C 1
ATOM 746 O O . ARG A 1 93 ? -14.793 6.328 6.128 1.00 89.56 93 ARG A O 1
ATOM 753 N N . ILE A 1 94 ? -14.438 6.783 3.953 1.00 90.19 94 ILE A N 1
ATOM 754 C CA . ILE A 1 94 ? -14.937 8.160 4.018 1.00 90.19 94 ILE A CA 1
ATOM 755 C C . ILE A 1 94 ? -16.420 8.182 4.357 1.00 90.19 94 ILE A C 1
ATOM 757 O O . ILE A 1 94 ? -16.823 8.944 5.233 1.00 90.19 94 ILE A O 1
ATOM 761 N N . LYS A 1 95 ? -17.224 7.308 3.739 1.00 89.56 95 LYS A N 1
ATOM 762 C CA . LYS A 1 95 ? -18.653 7.223 4.055 1.00 89.56 95 LYS A CA 1
ATOM 763 C C . LYS A 1 95 ? -18.874 6.916 5.537 1.00 89.56 95 LYS A C 1
ATOM 765 O O . LYS A 1 95 ? -19.630 7.617 6.197 1.00 89.56 95 LYS A O 1
ATOM 770 N N . ILE A 1 96 ? -18.165 5.928 6.086 1.00 86.81 96 ILE A N 1
ATOM 771 C CA . ILE A 1 96 ? -18.249 5.595 7.518 1.00 86.81 96 ILE A CA 1
ATOM 772 C C . ILE A 1 96 ? -17.781 6.759 8.398 1.00 86.81 96 ILE A C 1
ATOM 774 O O . ILE A 1 96 ? -18.435 7.061 9.396 1.00 86.81 96 ILE A O 1
ATOM 778 N N . ALA A 1 97 ? -16.664 7.397 8.044 1.00 88.62 97 ALA A N 1
ATOM 779 C CA . ALA A 1 97 ? -16.107 8.496 8.823 1.00 88.62 97 ALA A CA 1
ATOM 780 C C . ALA A 1 97 ? -17.059 9.693 8.879 1.00 88.62 97 ALA A C 1
ATOM 782 O O . ALA A 1 97 ? -17.255 10.257 9.953 1.00 88.62 97 ALA A O 1
ATOM 783 N N . ASN A 1 98 ? -17.699 10.022 7.757 1.00 87.19 98 ASN A N 1
ATOM 784 C CA . ASN A 1 98 ? -18.650 11.122 7.677 1.00 87.19 98 ASN A CA 1
ATOM 785 C C . ASN A 1 98 ? -19.983 10.791 8.366 1.00 87.19 98 ASN A C 1
ATOM 787 O O . ASN A 1 98 ? -20.492 11.596 9.132 1.00 87.19 98 ASN A O 1
ATOM 791 N N . THR A 1 99 ? -20.539 9.593 8.149 1.00 87.69 99 THR A N 1
ATOM 792 C CA . THR A 1 99 ? -21.848 9.217 8.711 1.00 87.69 99 THR A CA 1
ATOM 793 C C . THR A 1 99 ? -21.812 9.005 10.223 1.00 87.69 99 THR A C 1
ATOM 795 O O . THR A 1 99 ? -22.757 9.371 10.915 1.00 87.69 99 THR A O 1
ATOM 798 N N . TYR A 1 100 ? -20.752 8.392 10.754 1.00 83.88 100 TYR A N 1
ATOM 799 C CA . TYR A 1 100 ? -20.695 8.008 12.169 1.00 83.88 100 TYR A CA 1
ATOM 800 C C . TYR A 1 100 ? -19.751 8.875 13.005 1.00 83.88 100 TYR A C 1
ATOM 802 O O . TYR A 1 100 ? -19.590 8.592 14.193 1.00 83.88 100 TYR A O 1
ATOM 810 N N . HIS A 1 101 ? -19.096 9.874 12.399 1.00 78.25 101 HIS A N 1
ATOM 811 C CA . HIS A 1 101 ? -18.077 10.729 13.022 1.00 78.25 101 HIS A CA 1
ATOM 812 C C . HIS A 1 101 ? -17.015 9.946 13.814 1.00 78.25 101 HIS A C 1
ATOM 814 O O . HIS A 1 101 ? -16.512 10.381 14.852 1.00 78.25 101 HIS A O 1
ATOM 820 N N . LYS A 1 102 ? -16.682 8.743 13.338 1.00 75.19 102 LYS A N 1
ATOM 821 C CA . LYS A 1 102 ? -15.767 7.795 13.983 1.00 75.19 102 LYS A CA 1
ATOM 822 C C . LYS A 1 102 ? -14.750 7.298 12.967 1.00 75.19 102 LYS A C 1
ATOM 824 O O . LYS A 1 102 ? -15.019 7.235 11.777 1.00 75.19 102 LYS A O 1
ATOM 829 N N . ALA A 1 103 ? -13.592 6.867 13.462 1.00 79.81 103 ALA A N 1
ATOM 830 C CA . ALA A 1 103 ? -12.544 6.244 12.650 1.00 79.81 103 ALA A CA 1
ATOM 831 C C . ALA A 1 103 ? -11.886 7.146 11.580 1.00 79.81 103 ALA A C 1
ATOM 833 O O . ALA A 1 103 ? -11.415 6.642 10.561 1.00 79.81 103 ALA A O 1
ATOM 834 N N . TYR A 1 104 ? -11.758 8.450 11.858 1.00 86.12 104 TYR A N 1
ATOM 835 C CA . TYR A 1 104 ? -11.033 9.398 10.999 1.00 86.12 104 TYR A CA 1
ATOM 836 C C . TYR A 1 104 ? -9.585 8.984 10.699 1.00 86.12 104 TYR A C 1
ATOM 838 O O . TYR A 1 104 ? -9.126 9.213 9.589 1.00 86.12 104 TYR A O 1
ATOM 846 N N . GLY A 1 105 ? -8.894 8.311 11.632 1.00 86.94 105 GLY A N 1
ATOM 847 C CA . GLY A 1 105 ? -7.534 7.796 11.411 1.00 86.94 105 GLY A CA 1
ATOM 848 C C . GLY A 1 105 ? -7.444 6.907 10.169 1.00 86.94 105 GLY A C 1
ATOM 849 O O . GLY A 1 105 ? -6.701 7.212 9.242 1.00 86.94 105 GLY A O 1
ATOM 850 N N . LYS A 1 106 ? -8.291 5.872 10.074 1.00 90.19 106 LYS A N 1
ATOM 851 C CA . LYS A 1 106 ? -8.363 5.016 8.875 1.00 90.19 106 LYS A CA 1
ATOM 852 C C . LYS A 1 106 ? -8.723 5.778 7.600 1.00 90.19 106 LYS A C 1
ATOM 854 O O . LYS A 1 106 ? -8.209 5.430 6.544 1.00 90.19 106 LYS A O 1
ATOM 859 N N . ALA A 1 107 ? -9.603 6.776 7.679 1.00 91.88 107 ALA A N 1
ATOM 860 C CA . ALA A 1 107 ? -9.948 7.591 6.517 1.00 91.88 107 ALA A CA 1
ATOM 861 C C . ALA A 1 107 ? -8.743 8.421 6.042 1.00 91.88 107 ALA A C 1
ATOM 863 O O . ALA A 1 107 ? -8.430 8.406 4.862 1.00 91.88 107 ALA A O 1
ATOM 864 N N . ILE A 1 108 ? -8.007 9.058 6.956 1.00 93.19 108 ILE A N 1
ATOM 865 C CA . ILE A 1 108 ? -6.792 9.822 6.632 1.00 93.19 108 ILE A CA 1
ATOM 866 C C . ILE A 1 108 ? -5.729 8.917 5.996 1.00 93.19 108 ILE A C 1
ATOM 868 O O . ILE A 1 108 ? -5.154 9.283 4.974 1.00 93.19 108 ILE A O 1
ATOM 872 N N . LEU A 1 109 ? -5.512 7.719 6.551 1.00 94.31 109 LEU A N 1
ATOM 873 C CA . LEU A 1 109 ? -4.538 6.763 6.016 1.00 94.31 109 LEU A CA 1
ATOM 874 C C . LEU A 1 109 ? -4.852 6.360 4.571 1.00 94.31 109 LEU A C 1
ATOM 876 O O . LEU A 1 109 ? -3.974 6.396 3.714 1.00 94.31 109 LEU A O 1
ATOM 880 N N . ILE A 1 110 ? -6.105 5.988 4.290 1.00 94.19 110 ILE A N 1
ATOM 881 C CA . ILE A 1 110 ? -6.493 5.556 2.943 1.00 94.19 110 ILE A CA 1
ATOM 882 C C . ILE A 1 110 ? -6.524 6.728 1.953 1.00 94.19 110 ILE A C 1
ATOM 884 O O . ILE A 1 110 ? -6.171 6.542 0.793 1.00 94.19 110 ILE A O 1
ATOM 888 N N . SER A 1 111 ? -6.869 7.940 2.404 1.00 93.31 111 SER A N 1
ATOM 889 C CA . SER A 1 111 ? -6.778 9.158 1.589 1.00 93.31 111 SER A CA 1
ATOM 890 C C . SER A 1 111 ? -5.343 9.453 1.168 1.00 93.31 111 SER A C 1
ATOM 892 O O . SER A 1 111 ? -5.098 9.711 -0.007 1.00 93.31 111 SER A O 1
ATOM 894 N N . ALA A 1 112 ? -4.396 9.375 2.108 1.00 94.50 112 ALA A N 1
ATOM 895 C CA . ALA A 1 112 ? -2.979 9.580 1.825 1.00 94.50 112 ALA A CA 1
ATOM 896 C C . ALA A 1 112 ? -2.463 8.567 0.797 1.00 94.50 112 ALA A C 1
ATOM 898 O O . ALA A 1 112 ? -1.745 8.940 -0.126 1.00 94.50 112 ALA A O 1
ATOM 899 N N . LEU A 1 113 ? -2.876 7.302 0.922 1.00 93.88 113 LEU A N 1
ATOM 900 C CA . LEU A 1 113 ? -2.507 6.246 -0.018 1.00 93.88 113 LEU A CA 1
ATOM 901 C C . LEU A 1 113 ? -3.067 6.470 -1.416 1.00 93.88 113 LEU A C 1
ATOM 903 O O . LEU A 1 113 ? -2.317 6.410 -2.383 1.00 93.88 113 LEU A O 1
ATOM 907 N N . VAL A 1 114 ? -4.368 6.735 -1.539 1.00 94.88 114 VAL A N 1
ATOM 908 C CA . VAL A 1 114 ? -4.992 6.978 -2.847 1.00 94.88 114 VAL A CA 1
ATOM 909 C C . VAL A 1 114 ? -4.369 8.194 -3.526 1.00 94.88 114 VAL A C 1
ATOM 911 O O . VAL A 1 114 ? -4.129 8.156 -4.729 1.00 94.88 114 VAL A O 1
ATOM 914 N N . PHE A 1 115 ? -4.058 9.243 -2.763 1.00 94.25 115 PHE 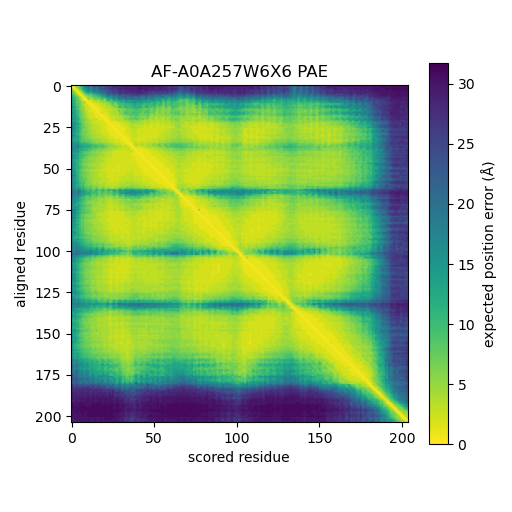A N 1
ATOM 915 C CA . PHE A 1 115 ? -3.346 10.407 -3.278 1.00 94.25 115 PHE A CA 1
ATOM 916 C C . PHE A 1 115 ? -1.948 10.036 -3.796 1.00 94.25 115 PHE A C 1
ATOM 918 O O . PHE A 1 115 ? -1.643 10.291 -4.959 1.00 94.25 115 PHE A O 1
ATOM 925 N N . ALA A 1 116 ? -1.129 9.376 -2.970 1.00 94.25 116 ALA A N 1
ATOM 926 C CA . ALA A 1 116 ? 0.235 8.993 -3.331 1.00 94.25 116 ALA A CA 1
ATOM 927 C C . ALA A 1 116 ? 0.272 8.080 -4.561 1.00 94.25 116 ALA A C 1
ATOM 929 O O . ALA A 1 116 ? 0.941 8.388 -5.544 1.00 94.25 116 ALA A O 1
ATOM 930 N N . TYR A 1 117 ? -0.511 6.999 -4.549 1.00 93.06 117 TYR A N 1
ATOM 931 C CA . TYR A 1 117 ? -0.559 6.043 -5.654 1.00 93.06 117 TYR A CA 1
ATOM 932 C C . TYR A 1 117 ? -1.239 6.608 -6.903 1.00 93.06 117 TYR A C 1
ATOM 934 O O . TYR A 1 117 ? -0.894 6.201 -8.012 1.00 93.06 117 TYR A O 1
ATOM 942 N N . GLY A 1 118 ? -2.136 7.587 -6.756 1.00 93.56 118 GLY A N 1
ATOM 943 C CA . GLY A 1 118 ? -2.637 8.389 -7.871 1.00 93.56 118 GLY A CA 1
ATOM 944 C C . GLY A 1 118 ? -1.510 9.164 -8.557 1.00 93.56 118 GLY A C 1
ATOM 945 O O . GLY A 1 118 ? -1.353 9.078 -9.775 1.00 93.56 118 GLY A O 1
ATOM 946 N N . CYS A 1 119 ? -0.666 9.848 -7.780 1.00 92.62 119 CYS A N 1
ATOM 947 C CA . CYS A 1 119 ? 0.513 10.542 -8.298 1.00 92.62 119 CYS A CA 1
ATOM 948 C C . CYS A 1 119 ? 1.555 9.577 -8.888 1.00 92.62 119 CYS A C 1
ATOM 950 O O . CYS A 1 119 ? 2.071 9.833 -9.974 1.00 92.62 119 CYS A O 1
ATOM 952 N N . PHE A 1 120 ? 1.838 8.447 -8.235 1.00 90.88 120 PHE A N 1
ATOM 953 C CA . PHE A 1 120 ? 2.769 7.440 -8.760 1.00 90.88 120 PHE A CA 1
ATOM 954 C C . PHE A 1 120 ? 2.270 6.810 -10.060 1.00 90.88 120 PHE A C 1
ATOM 956 O O . PHE A 1 120 ? 3.064 6.546 -10.957 1.00 90.88 120 PHE A O 1
ATOM 963 N N . SER A 1 121 ? 0.957 6.655 -10.221 1.00 91.00 121 SER A N 1
ATOM 964 C CA . SER A 1 121 ? 0.371 6.199 -11.486 1.00 91.00 121 SER A CA 1
ATOM 965 C C . SER A 1 121 ? 0.504 7.223 -12.593 1.00 91.00 121 SER A C 1
ATOM 967 O O . SER A 1 121 ? 0.805 6.862 -13.727 1.00 91.00 121 SER A O 1
ATOM 969 N N . PHE A 1 122 ? 0.349 8.505 -12.273 1.00 89.75 122 PHE A N 1
ATOM 970 C CA . PHE A 1 122 ? 0.607 9.571 -13.232 1.00 89.75 122 PHE A CA 1
ATOM 971 C C . PHE A 1 1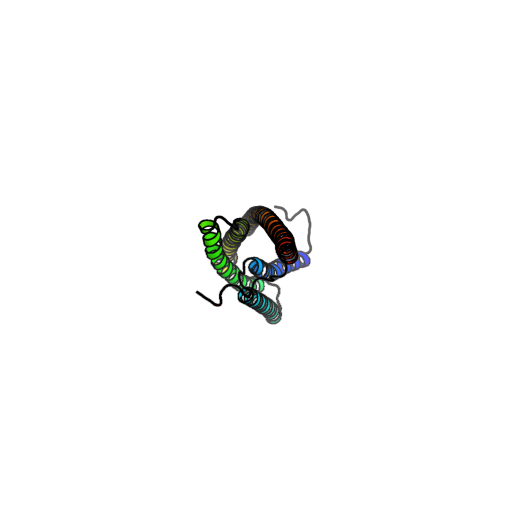22 ? 2.074 9.576 -13.690 1.00 89.75 122 PHE A C 1
ATOM 973 O O . PHE A 1 122 ? 2.344 9.614 -14.890 1.00 89.75 122 PHE A O 1
ATOM 980 N N . ILE A 1 123 ? 3.013 9.431 -12.749 1.00 88.69 123 ILE A N 1
ATOM 981 C CA . ILE A 1 123 ? 4.443 9.268 -13.045 1.00 88.69 123 ILE A CA 1
ATOM 982 C C . ILE A 1 123 ? 4.682 8.037 -13.927 1.00 88.69 123 ILE A C 1
ATOM 984 O O . ILE A 1 123 ? 5.387 8.128 -14.931 1.00 88.69 123 ILE A O 1
ATOM 988 N N . TYR A 1 124 ? 4.068 6.900 -13.592 1.00 87.00 124 TYR A N 1
ATOM 989 C CA . TYR A 1 124 ? 4.202 5.663 -14.354 1.00 87.00 124 TYR A CA 1
ATOM 990 C C . TYR A 1 124 ? 3.733 5.837 -15.805 1.00 87.00 124 TYR A C 1
ATOM 992 O O . TYR A 1 124 ? 4.449 5.464 -16.734 1.00 87.00 124 TYR A O 1
ATOM 1000 N N . VAL A 1 125 ? 2.575 6.469 -16.021 1.00 88.06 125 VAL A N 1
ATOM 1001 C CA . VAL A 1 125 ? 2.051 6.749 -17.366 1.00 88.06 125 VAL A CA 1
ATOM 1002 C C . VAL A 1 125 ? 3.001 7.658 -18.148 1.00 88.06 125 VAL A C 1
ATOM 1004 O O . VAL A 1 125 ? 3.352 7.339 -19.281 1.00 88.06 125 VAL A O 1
ATOM 1007 N N . ILE A 1 126 ? 3.473 8.756 -17.558 1.00 85.25 126 ILE A N 1
ATOM 1008 C CA . ILE A 1 126 ? 4.394 9.679 -18.240 1.00 85.25 126 ILE A CA 1
ATOM 1009 C C . ILE A 1 126 ? 5.713 8.991 -18.609 1.00 85.25 126 ILE A C 1
ATOM 1011 O O . ILE A 1 126 ? 6.209 9.134 -19.729 1.00 85.25 126 ILE A O 1
ATOM 1015 N N . HIS A 1 127 ? 6.283 8.235 -17.675 1.00 81.44 127 HIS A N 1
ATOM 1016 C CA . HIS A 1 127 ? 7.631 7.705 -17.812 1.00 81.44 127 HIS A CA 1
ATOM 1017 C C . HIS A 1 127 ? 7.690 6.425 -18.657 1.00 81.44 127 HIS A C 1
ATOM 1019 O O . HIS A 1 127 ? 8.589 6.277 -19.492 1.00 81.44 127 HIS A O 1
ATOM 1025 N N . PHE A 1 128 ? 6.746 5.500 -18.454 1.00 79.50 128 PHE A N 1
ATOM 1026 C CA . PHE A 1 128 ? 6.743 4.188 -19.105 1.00 79.50 128 PHE A CA 1
ATOM 1027 C C . PHE A 1 128 ? 5.833 4.129 -20.334 1.00 79.50 128 PHE A C 1
ATOM 1029 O O . PHE A 1 128 ? 6.242 3.551 -21.337 1.00 79.50 128 PHE A O 1
ATOM 1036 N N . LEU A 1 129 ? 4.642 4.744 -20.301 1.00 80.56 129 LEU A N 1
ATOM 1037 C CA . LEU A 1 129 ? 3.706 4.695 -21.436 1.00 80.56 129 LEU A CA 1
ATOM 1038 C C . LEU A 1 129 ? 3.993 5.793 -22.467 1.00 80.56 129 LEU A C 1
ATOM 1040 O O . LEU A 1 129 ? 4.034 5.511 -23.660 1.00 80.56 129 LEU A O 1
ATOM 1044 N N . LEU A 1 130 ? 4.205 7.034 -22.019 1.00 83.62 130 LEU A N 1
ATOM 1045 C CA . LEU A 1 130 ? 4.465 8.178 -22.905 1.00 83.62 130 LEU A CA 1
ATOM 1046 C C . LEU A 1 130 ? 5.951 8.357 -23.243 1.00 83.62 130 LEU A C 1
ATOM 1048 O O . LEU A 1 130 ? 6.289 9.176 -24.092 1.00 83.62 130 LEU A O 1
ATOM 1052 N N . GLN A 1 131 ? 6.834 7.592 -22.592 1.00 79.81 131 GLN A N 1
ATOM 1053 C CA . GLN A 1 131 ? 8.284 7.585 -22.823 1.00 79.81 131 GLN A CA 1
ATOM 1054 C C . GLN A 1 131 ? 8.957 8.969 -22.726 1.00 79.81 131 GLN A C 1
ATOM 1056 O O . GLN A 1 131 ? 10.027 9.185 -23.300 1.00 79.81 131 GLN A O 1
ATOM 1061 N N . ILE A 1 132 ? 8.373 9.904 -21.968 1.00 79.25 132 ILE A N 1
ATOM 1062 C CA . ILE A 1 132 ? 8.945 11.239 -21.769 1.00 79.25 132 ILE A CA 1
ATOM 1063 C C . ILE A 1 132 ? 10.154 11.110 -20.835 1.00 79.25 132 ILE A C 1
ATOM 1065 O O . ILE A 1 132 ? 10.034 10.761 -19.658 1.00 79.25 132 ILE A O 1
ATOM 1069 N N . LYS A 1 133 ? 11.351 11.368 -21.370 1.00 68.06 133 LYS A N 1
ATOM 1070 C CA . LYS A 1 133 ? 12.620 11.230 -20.643 1.00 68.06 133 LYS A CA 1
ATOM 1071 C C . LYS A 1 133 ? 12.987 12.530 -19.922 1.00 68.06 133 LYS A C 1
ATOM 1073 O O . LYS A 1 133 ? 13.874 13.251 -20.360 1.00 68.06 133 LYS A O 1
ATOM 1078 N N . ALA A 1 134 ? 12.324 12.794 -18.800 1.00 73.31 134 ALA A N 1
ATOM 1079 C CA . ALA A 1 134 ? 12.691 13.855 -17.857 1.00 73.31 134 ALA A CA 1
ATOM 1080 C C . ALA A 1 134 ? 12.954 13.248 -16.462 1.00 73.31 134 ALA A C 1
ATOM 1082 O O . ALA A 1 134 ? 12.094 13.324 -15.576 1.00 73.31 134 ALA A O 1
ATOM 1083 N N . PRO A 1 135 ? 14.101 12.562 -16.261 1.00 70.88 135 PRO A N 1
ATOM 1084 C CA . PRO A 1 135 ? 14.365 11.833 -15.022 1.00 70.88 135 PRO A CA 1
ATOM 1085 C C . PRO A 1 135 ? 14.418 12.769 -13.810 1.00 70.88 135 PRO A C 1
ATOM 1087 O O . PRO A 1 135 ? 13.800 12.466 -12.795 1.00 70.88 135 PRO A O 1
ATOM 1090 N N . GLU A 1 136 ? 15.074 13.929 -13.920 1.00 77.00 136 GLU A N 1
ATOM 1091 C CA . GLU A 1 136 ? 15.255 14.855 -12.791 1.00 77.00 136 GLU A CA 1
ATOM 1092 C C . GLU A 1 136 ? 13.926 15.388 -12.234 1.00 77.00 136 GLU A C 1
ATOM 1094 O O . GLU A 1 136 ? 13.694 15.353 -11.025 1.00 77.00 136 GLU A O 1
ATOM 1099 N N . GLU A 1 137 ? 13.018 15.811 -13.114 1.00 79.88 137 GLU A N 1
ATOM 1100 C CA . GLU A 1 137 ? 11.688 16.301 -12.734 1.00 79.88 137 GLU A CA 1
ATOM 1101 C C . GLU A 1 137 ? 10.840 15.187 -12.110 1.00 79.88 137 GLU A C 1
ATOM 1103 O O . GLU A 1 137 ? 10.166 15.390 -11.098 1.00 79.88 137 GLU A O 1
ATOM 1108 N N . THR A 1 138 ? 10.931 13.979 -12.670 1.00 80.12 138 THR A N 1
ATOM 1109 C CA . THR A 1 138 ? 10.211 12.805 -12.168 1.00 80.12 138 THR A CA 1
ATOM 1110 C C . THR A 1 138 ? 10.666 12.434 -10.757 1.00 80.12 138 THR A C 1
ATOM 1112 O O . THR A 1 138 ? 9.831 12.195 -9.882 1.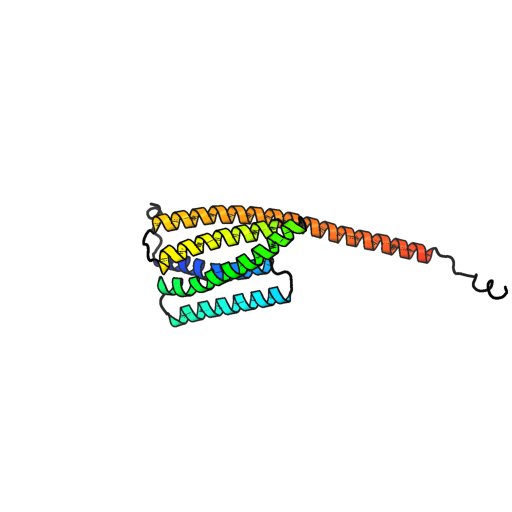00 80.12 138 THR A O 1
ATOM 1115 N N . PHE A 1 139 ? 11.979 12.444 -10.500 1.00 81.62 139 PHE A N 1
ATOM 1116 C CA . PHE A 1 139 ? 12.536 12.200 -9.168 1.00 81.62 139 PHE A CA 1
ATOM 1117 C C . PHE A 1 139 ? 12.108 13.268 -8.160 1.00 81.62 139 PHE A C 1
ATOM 1119 O O . PHE A 1 139 ? 11.807 12.941 -7.011 1.00 81.62 139 PHE A O 1
ATOM 1126 N N . LEU A 1 140 ? 12.051 14.538 -8.566 1.00 85.62 140 LEU A N 1
ATOM 1127 C CA . LEU A 1 140 ? 11.620 15.622 -7.686 1.00 85.62 140 LEU A CA 1
ATOM 1128 C C . LEU A 1 140 ? 10.153 15.463 -7.272 1.00 85.62 140 LEU A C 1
ATOM 1130 O O . LEU A 1 140 ? 9.846 15.525 -6.080 1.00 85.62 140 LEU A O 1
ATOM 1134 N N . ILE A 1 141 ? 9.261 15.194 -8.230 1.00 87.69 141 ILE A N 1
ATOM 1135 C CA . ILE A 1 141 ? 7.838 14.957 -7.950 1.00 87.69 141 ILE A CA 1
ATOM 1136 C C . ILE A 1 141 ? 7.674 13.713 -7.070 1.00 87.69 141 ILE A C 1
ATOM 1138 O O . ILE A 1 141 ? 6.954 13.765 -6.074 1.00 87.69 141 ILE A O 1
ATOM 1142 N N . TYR A 1 142 ? 8.374 12.619 -7.384 1.00 87.88 142 TYR A N 1
ATOM 1143 C CA . TYR A 1 142 ? 8.332 11.388 -6.593 1.00 87.88 142 TYR A CA 1
ATOM 1144 C C . TYR A 1 142 ? 8.727 11.625 -5.128 1.00 87.88 142 TYR A C 1
ATOM 1146 O O . TYR A 1 142 ? 8.010 11.207 -4.214 1.00 87.88 142 TYR A O 1
ATOM 1154 N N . ASN A 1 143 ? 9.829 12.341 -4.888 1.00 88.94 143 ASN A N 1
ATOM 1155 C CA . ASN A 1 143 ? 10.305 12.647 -3.539 1.00 88.94 143 ASN A CA 1
ATOM 1156 C C . ASN A 1 143 ? 9.353 13.588 -2.790 1.00 88.94 143 ASN A C 1
ATOM 1158 O O . ASN A 1 143 ? 9.045 13.345 -1.623 1.00 88.94 143 ASN A O 1
ATOM 1162 N N . LEU A 1 144 ? 8.837 14.625 -3.455 1.00 93.12 144 LEU A N 1
ATOM 1163 C CA . LEU A 1 144 ? 7.875 15.554 -2.861 1.00 93.12 144 LEU A CA 1
ATOM 1164 C C . LEU A 1 144 ? 6.595 14.830 -2.425 1.00 93.12 144 LEU A C 1
ATOM 1166 O O . LEU A 1 144 ? 6.154 14.975 -1.283 1.00 93.12 144 LEU A O 1
ATOM 1170 N N . VAL A 1 145 ? 6.026 14.017 -3.319 1.00 93.88 145 VAL A N 1
ATOM 1171 C CA . VAL A 1 145 ? 4.837 13.206 -3.031 1.00 93.88 145 VAL A CA 1
ATOM 1172 C C . VAL A 1 145 ? 5.124 12.264 -1.870 1.00 93.88 145 VAL A C 1
ATOM 1174 O O . VAL A 1 145 ? 4.327 12.212 -0.938 1.00 93.88 145 VAL A O 1
ATOM 1177 N N . SER A 1 146 ? 6.277 11.591 -1.873 1.00 91.75 146 SER A N 1
ATOM 1178 C CA . SER A 1 146 ? 6.677 10.662 -0.811 1.00 91.75 146 SER A CA 1
ATOM 1179 C C . SER A 1 146 ? 6.756 11.335 0.559 1.00 91.75 146 SER A C 1
ATOM 1181 O O . SER A 1 146 ? 6.254 10.785 1.538 1.00 91.75 146 SER A O 1
ATOM 1183 N N . ILE A 1 147 ? 7.325 12.541 0.651 1.00 93.88 147 ILE A N 1
ATOM 1184 C CA . ILE A 1 147 ? 7.400 13.299 1.911 1.00 93.88 147 ILE A CA 1
ATOM 1185 C C . ILE A 1 147 ? 5.996 13.638 2.422 1.00 93.88 147 ILE A C 1
ATOM 1187 O O . ILE A 1 147 ? 5.678 13.366 3.583 1.00 93.88 147 ILE A O 1
ATOM 1191 N N . LEU A 1 148 ? 5.139 14.192 1.559 1.00 94.44 148 LEU A N 1
ATOM 1192 C CA . LEU A 1 148 ? 3.773 14.578 1.926 1.00 94.44 148 LEU A CA 1
ATOM 1193 C C . LEU A 1 148 ? 2.941 13.368 2.366 1.00 94.44 148 LEU A C 1
ATOM 1195 O O . LEU A 1 148 ? 2.241 13.407 3.383 1.00 94.44 148 LEU A O 1
ATOM 1199 N N . TYR A 1 149 ? 3.045 12.274 1.621 1.00 94.12 149 TYR A N 1
ATOM 1200 C CA . TYR A 1 149 ? 2.362 11.024 1.908 1.00 94.12 149 TYR A CA 1
ATOM 1201 C C . TYR A 1 149 ? 2.831 10.402 3.231 1.00 94.12 149 TYR A C 1
ATOM 1203 O O . TYR A 1 149 ? 1.991 10.077 4.072 1.00 94.12 149 TYR A O 1
ATOM 1211 N N . ASN A 1 150 ? 4.142 10.311 3.469 1.00 93.88 150 ASN A N 1
ATOM 1212 C CA . ASN A 1 150 ? 4.694 9.748 4.704 1.00 93.88 150 ASN A CA 1
ATOM 1213 C C . ASN A 1 150 ? 4.324 10.590 5.935 1.00 93.88 150 ASN A C 1
ATOM 1215 O O . ASN A 1 150 ? 3.968 10.038 6.982 1.00 93.88 150 ASN A O 1
ATOM 1219 N N . ALA A 1 151 ? 4.335 11.920 5.812 1.00 94.94 151 ALA A N 1
ATOM 1220 C CA . ALA A 1 151 ? 3.868 12.818 6.867 1.00 94.94 151 ALA A CA 1
ATOM 1221 C C . ALA A 1 151 ? 2.382 12.581 7.188 1.00 94.94 151 ALA A C 1
ATOM 1223 O O . ALA A 1 151 ? 2.008 12.394 8.350 1.00 94.94 151 ALA A O 1
ATOM 1224 N N . THR A 1 152 ? 1.536 12.510 6.157 1.00 94.56 152 THR A N 1
ATOM 1225 C CA . THR A 1 152 ? 0.090 12.288 6.319 1.00 94.56 152 THR A CA 1
ATOM 1226 C C . THR A 1 152 ? -0.215 10.907 6.902 1.00 94.56 152 THR A C 1
ATOM 1228 O O . THR A 1 152 ? -1.059 10.784 7.794 1.00 94.56 152 THR A O 1
ATOM 1231 N N . LEU A 1 153 ? 0.500 9.864 6.463 1.00 93.44 153 LEU A N 1
ATOM 1232 C CA . LEU A 1 153 ? 0.391 8.529 7.046 1.00 93.44 153 LEU A CA 1
ATOM 1233 C C . LEU A 1 153 ? 0.757 8.523 8.526 1.00 93.44 153 LEU A C 1
ATOM 1235 O O . LEU A 1 153 ? 0.022 7.957 9.332 1.00 93.44 153 LEU A O 1
ATOM 1239 N N . SER A 1 154 ? 1.860 9.173 8.894 1.00 94.12 154 SER A N 1
ATOM 1240 C CA . SER A 1 154 ? 2.320 9.228 10.284 1.00 94.12 154 SER A CA 1
ATOM 1241 C C . SER A 1 154 ? 1.259 9.859 11.190 1.00 94.12 154 SER A C 1
ATOM 1243 O O . SER A 1 154 ? 0.919 9.308 12.240 1.00 94.12 154 SER A O 1
ATOM 1245 N N . ILE A 1 155 ? 0.646 10.959 10.740 1.00 94.38 155 ILE A N 1
ATOM 1246 C CA . ILE A 1 155 ? -0.484 11.601 11.427 1.00 94.38 155 ILE A CA 1
ATOM 1247 C C . ILE A 1 155 ? -1.673 10.636 11.542 1.00 94.38 155 ILE A C 1
ATOM 1249 O O . ILE A 1 155 ? -2.242 10.474 12.626 1.00 94.38 155 ILE A O 1
ATOM 1253 N N . GLY A 1 156 ? -2.031 9.955 10.451 1.00 92.50 156 GLY A N 1
ATOM 1254 C CA . GLY A 1 156 ? -3.117 8.976 10.427 1.00 92.50 156 GLY A CA 1
ATOM 1255 C C . GLY A 1 156 ? -2.913 7.827 11.423 1.00 92.50 156 GLY A C 1
ATOM 1256 O O . GLY A 1 156 ? -3.855 7.459 12.130 1.00 92.50 156 GLY A O 1
ATOM 1257 N N . ILE A 1 157 ? -1.684 7.308 11.540 1.00 93.31 157 ILE A N 1
ATOM 1258 C CA . ILE A 1 157 ? -1.321 6.234 12.477 1.00 93.31 157 ILE A CA 1
ATOM 1259 C C . ILE A 1 157 ? -1.458 6.725 13.920 1.00 93.31 157 ILE A C 1
ATOM 1261 O O . ILE A 1 157 ? -2.044 6.032 14.751 1.00 93.31 157 ILE A O 1
ATOM 1265 N N . ILE A 1 158 ? -0.978 7.933 14.229 1.00 94.31 158 ILE A N 1
ATOM 1266 C CA . ILE A 1 158 ? -1.085 8.511 15.578 1.00 94.31 158 ILE A CA 1
ATOM 1267 C C . ILE A 1 158 ? -2.555 8.649 15.996 1.00 94.31 158 ILE A C 1
ATOM 1269 O O . ILE A 1 158 ? -2.921 8.275 17.114 1.00 94.31 158 ILE A O 1
ATOM 1273 N N . ILE A 1 159 ? -3.414 9.157 15.108 1.00 92.19 159 ILE A N 1
ATOM 1274 C CA . ILE A 1 159 ? -4.855 9.301 15.371 1.00 92.19 159 ILE A CA 1
ATOM 1275 C C . ILE A 1 159 ? -5.507 7.929 15.587 1.00 92.19 159 ILE A C 1
ATOM 1277 O O . ILE A 1 159 ? -6.309 7.758 16.510 1.00 92.19 159 ILE A O 1
ATOM 1281 N N . GLU A 1 160 ? -5.156 6.940 14.766 1.00 90.12 160 GLU A N 1
ATOM 1282 C CA . GLU A 1 160 ? -5.685 5.583 14.879 1.00 90.12 160 GLU A CA 1
ATOM 1283 C C . GLU A 1 160 ? -5.259 4.905 16.190 1.00 90.12 160 GLU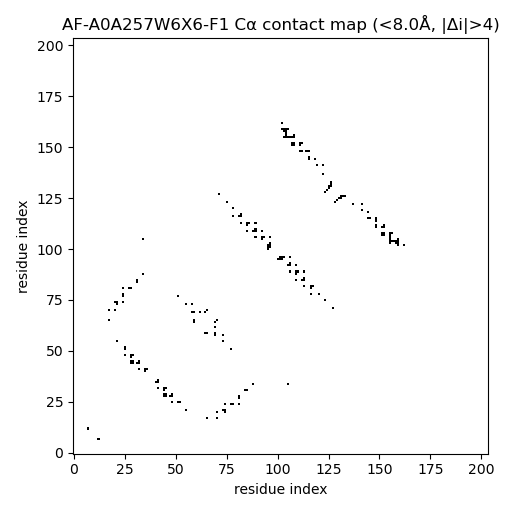 A C 1
ATOM 1285 O O . GLU A 1 160 ? -6.104 4.330 16.880 1.00 90.12 160 GLU A O 1
ATOM 1290 N N . ASN A 1 161 ? -3.994 5.046 16.590 1.00 90.44 161 ASN A N 1
ATOM 1291 C CA . ASN A 1 161 ? -3.464 4.498 17.841 1.00 90.44 161 ASN A CA 1
ATOM 1292 C C . ASN A 1 161 ? -4.166 5.086 19.068 1.00 90.44 161 ASN A C 1
ATOM 1294 O O . ASN A 1 161 ? -4.553 4.344 19.972 1.00 90.44 161 ASN A O 1
ATOM 1298 N N . LYS A 1 162 ? -4.405 6.405 19.088 1.00 90.00 162 LYS A N 1
ATOM 1299 C CA . LYS A 1 162 ? -5.194 7.049 20.153 1.00 90.00 162 LYS A CA 1
ATOM 1300 C C . LYS A 1 162 ? -6.609 6.469 20.232 1.00 90.00 162 LYS A C 1
ATOM 1302 O O . LYS A 1 162 ? -7.127 6.252 21.326 1.00 90.00 162 LYS A O 1
ATOM 1307 N N . ARG A 1 163 ? -7.232 6.178 19.085 1.00 87.88 163 ARG A N 1
ATOM 1308 C CA . ARG A 1 163 ? -8.566 5.560 19.040 1.00 87.88 163 ARG A CA 1
ATOM 1309 C C . ARG A 1 163 ? -8.559 4.129 19.576 1.00 87.88 163 ARG A C 1
ATOM 1311 O O . ARG A 1 163 ? -9.501 3.762 20.269 1.00 87.88 163 ARG A O 1
ATOM 1318 N N . ILE A 1 164 ? -7.550 3.327 19.231 1.00 87.88 164 ILE A N 1
ATOM 1319 C CA . ILE A 1 164 ? -7.434 1.933 19.687 1.00 87.88 164 ILE A CA 1
ATOM 1320 C C . ILE A 1 164 ? -7.304 1.883 21.210 1.00 87.88 164 ILE A C 1
ATOM 1322 O O . ILE A 1 164 ? -8.108 1.208 21.844 1.00 87.88 164 ILE A O 1
ATOM 1326 N N . ARG A 1 165 ? -6.411 2.691 21.796 1.00 89.00 165 ARG A N 1
ATOM 1327 C CA . ARG A 1 165 ? -6.249 2.779 23.259 1.00 89.00 165 ARG A CA 1
ATOM 1328 C C . ARG A 1 165 ? -7.555 3.133 23.969 1.00 89.00 165 ARG A C 1
ATOM 1330 O O . ARG A 1 165 ? -7.968 2.444 24.890 1.00 89.00 165 ARG A O 1
ATOM 1337 N N . LYS A 1 166 ? -8.274 4.140 23.463 1.00 88.62 166 LYS A N 1
ATOM 1338 C CA . LYS A 1 166 ? -9.574 4.536 24.025 1.00 88.62 166 LYS A CA 1
ATOM 1339 C C . LYS A 1 166 ? -10.635 3.433 23.923 1.00 88.62 166 LYS A C 1
ATOM 1341 O O . LYS A 1 166 ? -11.519 3.342 24.767 1.00 88.62 166 LYS A O 1
ATOM 1346 N N . LEU A 1 167 ? -10.595 2.614 22.871 1.00 86.50 167 LEU A N 1
ATOM 1347 C CA . LEU A 1 167 ? -11.499 1.469 22.744 1.00 86.50 167 LEU A CA 1
ATOM 1348 C C . LEU A 1 167 ? -11.151 0.378 23.758 1.00 86.50 167 LEU A C 1
ATOM 1350 O O . LEU A 1 167 ? -12.066 -0.159 24.376 1.00 86.50 167 LEU A O 1
ATOM 1354 N N . GLU A 1 168 ? -9.866 0.078 23.938 1.00 90.50 168 GLU A N 1
ATOM 1355 C CA . GLU A 1 168 ? -9.385 -0.887 24.933 1.00 90.50 168 GLU A CA 1
ATOM 1356 C C . GLU A 1 168 ? -9.790 -0.475 26.349 1.00 90.50 168 GLU A C 1
ATOM 1358 O O . GLU A 1 168 ? -10.386 -1.283 27.054 1.00 90.50 168 GLU A O 1
ATOM 1363 N N . GLU A 1 169 ? -9.596 0.794 26.718 1.00 91.19 169 GLU A N 1
ATOM 1364 C CA . GLU A 1 169 ? -10.053 1.350 28.000 1.00 91.19 169 GLU A CA 1
ATOM 1365 C C . GLU A 1 169 ? -11.552 1.102 28.218 1.00 91.19 169 GLU A C 1
ATOM 1367 O O . GLU A 1 169 ? -11.951 0.546 29.236 1.00 91.19 169 GLU A O 1
ATOM 1372 N N . VAL A 1 170 ? -12.393 1.420 27.227 1.00 90.50 170 VAL A N 1
ATOM 1373 C CA . VAL A 1 170 ? -13.848 1.209 27.319 1.00 90.50 170 VAL A CA 1
ATOM 1374 C C . VAL A 1 170 ? -14.212 -0.273 27.445 1.00 90.50 170 VAL A C 1
ATOM 1376 O O . VAL A 1 170 ? -15.166 -0.603 28.153 1.00 90.50 170 VAL A O 1
ATOM 1379 N N . PHE A 1 171 ? -13.506 -1.175 26.760 1.00 87.00 171 PHE A N 1
ATOM 1380 C CA . PHE A 1 171 ? -13.741 -2.615 26.897 1.00 87.00 171 PHE A CA 1
ATOM 1381 C C . PHE A 1 171 ? -13.380 -3.113 28.294 1.00 87.00 171 PHE A C 1
ATOM 1383 O O . PHE A 1 171 ? -14.167 -3.857 28.882 1.00 87.00 171 PHE A O 1
ATOM 1390 N N . THR A 1 172 ? -12.249 -2.667 28.833 1.00 90.62 172 THR A N 1
ATOM 1391 C CA . THR A 1 172 ? -11.819 -2.988 30.195 1.00 90.62 172 THR A CA 1
ATOM 1392 C C . THR A 1 172 ? -12.825 -2.462 31.217 1.00 90.62 172 THR A C 1
ATOM 1394 O O . THR A 1 172 ? -13.355 -3.254 31.988 1.00 90.62 172 THR A O 1
ATOM 1397 N N . THR A 1 173 ? -13.233 -1.191 31.139 1.00 90.19 173 THR A N 1
ATOM 1398 C CA . THR A 1 173 ? -14.243 -0.626 32.054 1.00 90.19 173 THR A CA 1
ATOM 1399 C C . THR A 1 173 ? -15.589 -1.352 31.955 1.00 90.19 173 THR A C 1
ATOM 1401 O O . THR A 1 173 ? -16.249 -1.582 32.964 1.00 90.19 173 THR A O 1
ATOM 1404 N N . ARG A 1 174 ? -16.028 -1.753 30.750 1.00 87.62 174 ARG A N 1
ATOM 1405 C CA . ARG A 1 174 ? -17.264 -2.544 30.582 1.00 87.62 174 ARG A CA 1
ATOM 1406 C C . ARG A 1 174 ? -17.166 -3.914 31.237 1.00 87.62 174 ARG A C 1
ATOM 1408 O O . ARG A 1 174 ? -18.160 -4.385 31.785 1.00 87.62 174 ARG A O 1
ATOM 1415 N N . ARG A 1 175 ? -15.998 -4.548 31.151 1.00 88.50 175 ARG A N 1
ATOM 1416 C CA . ARG A 1 175 ? -15.730 -5.830 31.795 1.00 88.50 175 ARG A CA 1
ATOM 1417 C C . ARG A 1 175 ? -15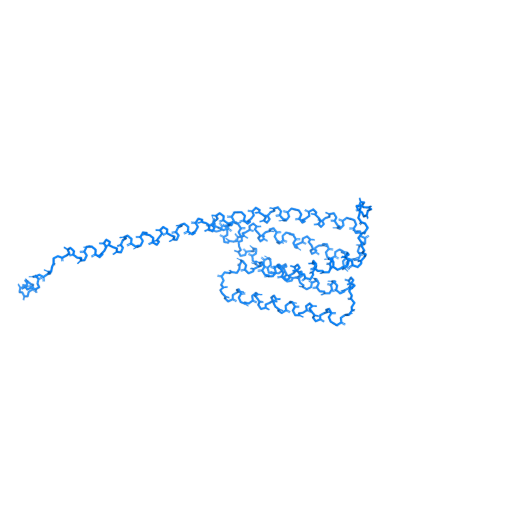.758 -5.683 33.316 1.00 88.50 175 ARG A C 1
ATOM 1419 O O . ARG A 1 175 ? -16.527 -6.394 33.951 1.00 88.50 175 ARG A O 1
ATOM 1426 N N . GLU A 1 176 ? -15.043 -4.706 33.862 1.00 89.06 176 GLU A N 1
ATOM 1427 C CA . GLU A 1 176 ? -15.025 -4.403 35.301 1.00 89.06 176 GLU A CA 1
ATOM 1428 C C . GLU A 1 176 ? -16.433 -4.097 35.836 1.00 89.06 176 GLU A C 1
ATOM 1430 O O . GLU A 1 176 ? -16.875 -4.701 36.808 1.00 89.06 176 GLU A O 1
ATOM 1435 N N . LEU A 1 177 ? -17.200 -3.239 35.150 1.00 86.38 177 LEU A N 1
ATOM 1436 C CA . LEU A 1 177 ? -18.596 -2.963 35.509 1.00 86.38 177 LEU A CA 1
ATOM 1437 C C . LEU A 1 177 ? -19.452 -4.235 35.480 1.00 86.38 177 LEU A C 1
ATOM 1439 O O . LEU A 1 177 ? -20.268 -4.449 36.375 1.00 86.38 177 LEU A O 1
ATOM 1443 N N . SER A 1 178 ? -19.289 -5.089 34.464 1.00 86.44 178 SER A N 1
ATOM 1444 C CA . SER A 1 178 ? -20.052 -6.338 34.371 1.00 86.44 178 SER A CA 1
ATOM 1445 C C . SER A 1 178 ? -19.742 -7.309 35.511 1.00 86.44 178 SER A C 1
ATOM 1447 O O . SER A 1 178 ? -20.658 -7.974 35.993 1.00 86.44 178 SER A O 1
ATOM 1449 N N . GLU A 1 179 ? -18.490 -7.345 35.974 1.00 87.31 179 GLU A N 1
ATOM 1450 C CA . GLU A 1 179 ? -18.051 -8.153 37.111 1.00 87.31 179 GLU A CA 1
ATOM 1451 C C . GLU A 1 179 ? -18.689 -7.620 38.409 1.00 87.31 179 GLU A C 1
ATOM 1453 O O . GLU A 1 179 ? -19.403 -8.372 39.078 1.00 87.31 179 GLU A O 1
ATOM 1458 N N . VAL A 1 180 ? -18.612 -6.310 38.675 1.00 84.88 180 VAL A N 1
ATOM 1459 C CA . VAL A 1 180 ? -19.231 -5.666 39.855 1.00 84.88 180 VAL A CA 1
ATOM 1460 C C . VAL A 1 180 ? -20.747 -5.906 39.922 1.00 84.88 180 VAL A C 1
ATOM 1462 O O . VAL A 1 180 ? -21.273 -6.344 40.945 1.00 84.88 180 VAL A O 1
ATOM 1465 N N . PHE A 1 181 ? -21.479 -5.698 38.823 1.00 78.44 181 PHE A N 1
ATOM 1466 C CA . PHE A 1 181 ? -22.934 -5.920 38.810 1.00 78.44 181 PHE A CA 1
ATOM 1467 C C . PHE A 1 181 ? -23.333 -7.401 38.857 1.00 78.44 181 PHE A C 1
ATOM 1469 O O . PHE A 1 181 ? -24.481 -7.717 39.188 1.00 78.44 181 PHE A O 1
ATOM 1476 N N . SER A 1 182 ? -22.435 -8.318 38.492 1.00 73.75 182 SER A N 1
ATOM 1477 C CA . SER A 1 182 ? -22.678 -9.757 38.627 1.00 73.75 182 SER A CA 1
ATOM 1478 C C . SER A 1 182 ? -22.539 -10.225 40.077 1.00 73.75 182 SER A C 1
ATOM 1480 O O . SER A 1 182 ? -23.332 -11.056 40.528 1.00 73.75 182 SER A O 1
ATOM 1482 N N . GLU A 1 183 ? -21.610 -9.635 40.832 1.00 68.25 183 GLU A N 1
ATOM 1483 C CA . GLU A 1 183 ? -21.459 -9.862 42.269 1.00 68.25 183 GLU A CA 1
ATOM 1484 C C . GLU A 1 183 ? -22.652 -9.311 43.048 1.00 68.25 183 GLU A C 1
ATOM 1486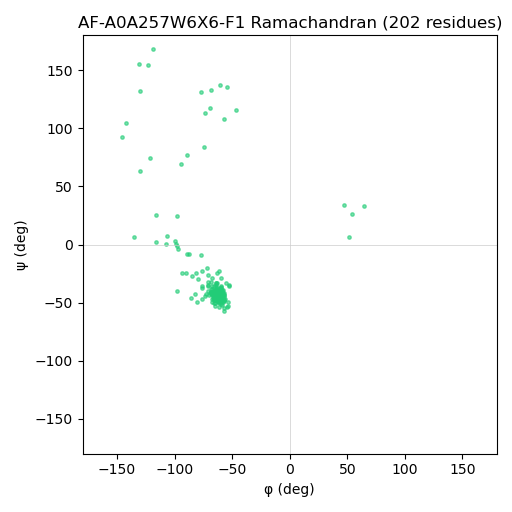 O O . GLU A 1 183 ? -23.213 -10.025 43.878 1.00 68.25 183 GLU A O 1
ATOM 1491 N N . ASP A 1 184 ? -23.125 -8.114 42.703 1.00 63.72 184 ASP A N 1
ATOM 1492 C CA . ASP A 1 184 ? -24.269 -7.480 43.366 1.00 63.72 184 ASP A CA 1
ATOM 1493 C C . ASP A 1 184 ? -25.573 -8.276 43.136 1.00 63.72 184 ASP A C 1
ATOM 1495 O O . ASP A 1 184 ? -26.340 -8.564 44.059 1.00 63.72 184 ASP A O 1
ATOM 1499 N N . ARG A 1 185 ? -25.778 -8.801 41.915 1.00 57.19 185 ARG A N 1
ATOM 1500 C CA . ARG A 1 185 ? -26.892 -9.726 41.615 1.00 57.19 185 ARG A CA 1
ATOM 1501 C C . ARG A 1 185 ? -26.802 -11.049 42.381 1.00 57.19 185 ARG A C 1
ATOM 1503 O O . ARG A 1 185 ? -27.838 -11.630 42.716 1.00 57.19 185 ARG A O 1
ATOM 1510 N N . ASN A 1 186 ? -25.596 -11.541 42.650 1.00 56.00 186 ASN A N 1
ATOM 1511 C CA . ASN A 1 186 ? -25.377 -12.756 43.434 1.00 56.00 186 ASN A CA 1
ATOM 1512 C C . ASN A 1 186 ? -25.484 -12.500 44.949 1.00 56.00 186 ASN A C 1
ATOM 1514 O O . ASN A 1 186 ? -25.941 -13.385 45.674 1.00 56.00 186 ASN A O 1
ATOM 1518 N N . GLY A 1 187 ? -25.154 -11.295 45.420 1.00 56.16 187 GLY A N 1
ATOM 1519 C CA . GLY A 1 187 ? -25.402 -10.823 46.785 1.00 56.16 187 GLY A CA 1
ATOM 1520 C C . GLY A 1 187 ? -26.896 -10.695 47.088 1.00 56.16 187 GL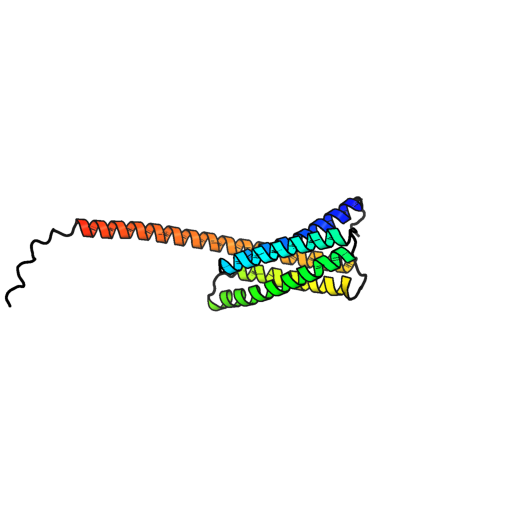Y A C 1
ATOM 1521 O O . GLY A 1 187 ? -27.369 -11.238 48.085 1.00 56.16 187 GLY A O 1
ATOM 1522 N N . ILE A 1 188 ? -27.675 -10.117 46.166 1.00 52.94 188 ILE A N 1
ATOM 1523 C CA . ILE A 1 188 ? -29.142 -10.021 46.277 1.00 52.94 188 ILE A CA 1
ATOM 1524 C C . ILE A 1 188 ? -29.802 -11.413 46.263 1.00 52.94 188 ILE A C 1
ATOM 1526 O O . ILE A 1 188 ? -30.743 -11.659 47.015 1.00 52.94 188 ILE A O 1
ATOM 1530 N N . LYS A 1 189 ? -29.288 -12.372 45.476 1.00 48.16 189 LYS A N 1
ATOM 1531 C CA . LYS A 1 189 ? -29.776 -13.767 45.504 1.00 48.16 189 LYS A CA 1
ATOM 1532 C C . LYS A 1 189 ? -29.466 -14.505 46.810 1.00 48.16 189 LYS A C 1
ATOM 1534 O O . LYS A 1 189 ? -30.223 -15.401 47.168 1.00 48.16 189 LYS A O 1
ATOM 1539 N N . LYS A 1 190 ? -28.385 -14.152 47.514 1.00 48.81 190 LYS A N 1
ATOM 1540 C CA . LYS A 1 190 ? -28.049 -14.716 48.835 1.00 48.81 190 LYS A CA 1
ATOM 1541 C C . LYS A 1 190 ? -28.821 -14.054 49.982 1.00 48.81 190 LYS A C 1
ATOM 1543 O O . LYS A 1 190 ? -29.018 -14.697 51.006 1.00 48.81 190 LYS A O 1
ATOM 1548 N N . ALA A 1 191 ? -29.267 -12.810 49.804 1.00 44.97 191 ALA A N 1
ATOM 1549 C CA . ALA A 1 191 ? -30.052 -12.061 50.787 1.00 44.97 191 ALA A CA 1
ATOM 1550 C C . ALA A 1 191 ? -31.575 -12.257 50.656 1.00 44.97 191 ALA A C 1
ATOM 1552 O O . ALA A 1 191 ? -32.323 -11.809 51.521 1.00 44.97 191 ALA A O 1
ATOM 1553 N N . ALA A 1 192 ? -32.056 -12.928 49.603 1.00 36.91 192 ALA A N 1
ATOM 1554 C CA . ALA A 1 192 ? -33.460 -13.305 49.510 1.00 36.91 192 ALA A CA 1
ATOM 1555 C C . ALA A 1 192 ? -33.769 -14.393 50.562 1.00 36.91 192 ALA A C 1
ATOM 1557 O O . ALA A 1 192 ? -33.202 -15.487 50.475 1.00 36.91 192 ALA A O 1
ATOM 1558 N N . PRO A 1 193 ? -34.653 -14.143 51.548 1.00 39.44 193 PRO A N 1
ATOM 1559 C CA . PRO A 1 193 ? -35.052 -15.180 52.487 1.00 39.44 193 PRO A CA 1
ATOM 1560 C C . PRO A 1 193 ? -35.705 -16.330 51.712 1.00 39.44 193 PRO A C 1
ATOM 1562 O O . PRO A 1 193 ? -36.494 -16.109 50.787 1.00 39.44 193 PRO A O 1
ATOM 1565 N N . LYS A 1 194 ? -35.350 -17.570 52.077 1.00 42.84 194 LYS A N 1
ATOM 1566 C CA . LYS A 1 194 ? -36.023 -18.791 51.613 1.00 42.84 194 LYS A CA 1
ATOM 1567 C C . LYS A 1 194 ? -37.534 -18.575 51.739 1.00 42.84 194 LYS A C 1
ATOM 1569 O O . LYS A 1 194 ? -38.038 -18.388 52.839 1.00 42.84 194 LYS A O 1
ATOM 1574 N N . LYS A 1 195 ? -38.237 -18.572 50.604 1.00 41.22 195 LYS A N 1
ATOM 1575 C CA . LYS A 1 195 ? -39.698 -18.484 50.547 1.00 41.22 195 LYS A CA 1
ATOM 1576 C C . LYS A 1 195 ? -40.311 -19.630 51.352 1.00 41.22 195 LYS A C 1
ATOM 1578 O O . LYS A 1 195 ? -40.309 -20.765 50.890 1.00 41.22 195 LYS A O 1
ATOM 1583 N N . GLU A 1 196 ? -40.881 -19.295 52.501 1.00 45.81 196 GLU A N 1
ATOM 1584 C CA . GLU A 1 196 ? -41.824 -20.125 53.259 1.00 45.81 196 GLU A CA 1
ATOM 1585 C C . GLU A 1 196 ? -43.283 -19.702 52.981 1.00 45.81 196 GLU A C 1
ATOM 1587 O O . GLU A 1 196 ? -44.185 -19.912 53.776 1.00 45.81 196 GLU A O 1
ATOM 1592 N N . THR A 1 197 ? -43.555 -19.080 51.831 1.00 44.44 197 THR A N 1
ATOM 1593 C CA . THR A 1 197 ? -44.887 -18.549 51.489 1.00 44.44 197 THR A CA 1
ATOM 1594 C C . THR A 1 197 ? -45.342 -19.008 50.107 1.00 44.44 197 THR A C 1
ATOM 1596 O O . THR A 1 197 ? -45.530 -18.214 49.187 1.00 44.44 197 THR A O 1
ATOM 1599 N N . ALA A 1 198 ? -45.516 -20.322 49.952 1.00 37.84 198 ALA A N 1
ATOM 1600 C CA . ALA A 1 198 ? -46.154 -20.928 48.778 1.00 37.84 198 ALA A CA 1
ATOM 1601 C C . ALA A 1 198 ? -47.578 -21.461 49.052 1.00 37.84 198 ALA A C 1
ATOM 1603 O O . ALA A 1 198 ? -48.159 -22.083 48.169 1.00 37.84 198 ALA A O 1
ATOM 1604 N N . GLU A 1 199 ? -48.164 -21.203 50.228 1.00 42.81 199 GLU A N 1
ATOM 1605 C CA . GLU A 1 199 ? -49.417 -21.864 50.643 1.00 42.81 199 GLU A CA 1
ATOM 1606 C C . GLU A 1 199 ? -50.651 -20.964 50.833 1.00 42.81 199 GLU A C 1
ATOM 1608 O O . GLU A 1 199 ? -51.720 -21.476 51.142 1.00 42.81 199 GLU A O 1
ATOM 1613 N N . TYR A 1 200 ? -50.576 -19.652 50.581 1.00 38.22 200 TYR A N 1
ATOM 1614 C CA . TYR A 1 200 ? -51.699 -18.738 50.884 1.00 38.22 200 TYR A CA 1
ATOM 1615 C C . TYR A 1 200 ? -52.607 -18.330 49.710 1.00 38.22 200 TYR A C 1
ATOM 1617 O O . TYR A 1 200 ? -53.548 -17.574 49.919 1.00 38.22 200 TYR A O 1
ATOM 1625 N N . TRP A 1 201 ? -52.399 -18.843 48.492 1.00 35.44 201 TRP A N 1
ATOM 1626 C CA . TRP A 1 201 ? -53.205 -18.450 47.316 1.00 35.44 201 TRP A CA 1
ATOM 1627 C C . TRP A 1 201 ? -54.039 -19.583 46.702 1.00 35.44 201 TRP A C 1
ATOM 1629 O O . TRP A 1 201 ? -54.345 -19.547 45.515 1.00 35.44 201 TRP A O 1
ATOM 1639 N N . ARG A 1 202 ? -54.408 -20.608 47.484 1.00 37.81 202 ARG A N 1
ATOM 1640 C CA . ARG A 1 202 ? -55.256 -21.714 46.991 1.00 37.81 202 ARG A CA 1
ATOM 1641 C C . ARG A 1 202 ? -56.744 -21.631 47.334 1.00 37.81 202 ARG A C 1
ATOM 1643 O O . ARG A 1 202 ? -57.479 -22.503 46.891 1.00 37.81 202 ARG A O 1
ATOM 1650 N N . TYR A 1 203 ? -57.198 -20.589 48.025 1.00 42.44 203 TYR A N 1
ATOM 1651 C CA . TYR A 1 203 ? -58.625 -20.351 48.253 1.00 42.44 203 TYR A CA 1
ATOM 1652 C C . TYR A 1 203 ? -58.918 -18.852 48.261 1.00 42.44 203 TYR A C 1
ATOM 1654 O O . TYR A 1 203 ? -58.743 -18.208 49.291 1.00 42.44 203 TYR A O 1
ATOM 1662 N N . ASN A 1 204 ? -59.280 -18.315 47.094 1.00 35.53 204 ASN A N 1
ATOM 1663 C CA . ASN A 1 204 ? -60.253 -17.235 46.877 1.00 35.53 204 ASN A CA 1
ATOM 1664 C C . ASN A 1 204 ? -60.425 -17.006 45.374 1.00 35.53 204 ASN A C 1
ATOM 1666 O O . ASN A 1 204 ? -59.392 -16.817 44.693 1.00 35.53 204 ASN A O 1
#

pLDDT: mean 81.62, std 15.82, range [35.44, 95.0]

Secondary structure (DSSP, 8-state):
--TTS----HHHHHHHHHHHHHHHHHHHHHHHGGG--SHHHHHHHHHHHHHHHHHHHHHHHHH---SHHHHHHHHHHHHHHHHHHHHHHHHHHHHHHHHHS--HHHHHHHHHHHHHHHHHHHHHIIIIIS----HHHHHHHHHHHHHHHHHHHHHHHHHHHHHHHHHHHHHHHHHHHHHHHHHHHHHHHHHS-----SSSSS--